Protein AF-X1TXS7-F1 (afdb_monomer)

InterPro domains:
  IPR001466 Beta-lactamase-related [PF00144] (100-254)
  IPR012338 Beta-lactamase/transpeptidase-like [G3DSA:3.40.710.10] (4-73)
  IPR012338 Beta-lactamase/transpeptidase-like [G3DSA:3.40.710.10] (94-254)
  IPR012338 Beta-lactamase/transpeptidase-like [SSF56601] (11-68)
  IPR012338 Beta-lactamase/transpeptidase-like [SSF56601] (93-254)
  IPR050491 Beta-lactamase AmpC-like [PTHR46825] (103-254)

pLDDT: mean 84.15, std 14.55, range [32.81, 98.38]

Mean predicted aligned error: 7.29 Å

Foldseek 3Di:
DWFAAPPPPDLDPQWGTFFLLWTWGADPVRFIKIADWFDDQQKTWTWIARPVFQKIKIKIFGDNDNRPCCPLQVVVLVCLVPCVVDDDDDDDPPSLVVNQVSQQCSVVPVVTQKMKMWMQGNVRDIRIYIAHAPDPVRPHTDDSPDDDDRHSSVSNVLSVVLVVCVVVVNFDQADFLCVPVVPQVCSVQAGNRCLRRQQQQQFALCDDPNPCPPVPPDDDDLVVSSVSSCVVPGRDHRPDSHHDDHPNSSSSSD

Organism: NCBI:txid412755

Secondary structure (DSSP, 8-state):
--EEPPTT--SSTTEEEEETTEEEEEETTTEEEEEEEEEETTEEEEEEEETTTTEEEEEEEE-S--TTHIIIIIHHHHHHH-TTSSS----SS-HHHHHHHHHHHHHHHTT-SEEEEEEE-TTS-EEEEEEEBSSTTS-SB--TT-----GGGHHHHHHHHHHHHHHTTS--TT-BGGGT-TTSTTTTT-BHHHHHTT-S-BPPSSSGGG--TT-TTS---HHHHHHHHHHH-BSS-TT-SS----HHHHHTT-

Solvent-accessible surface area (backbone atoms only — not comparable to full-atom values): 13842 Å² total; per-residue (Å²): 121,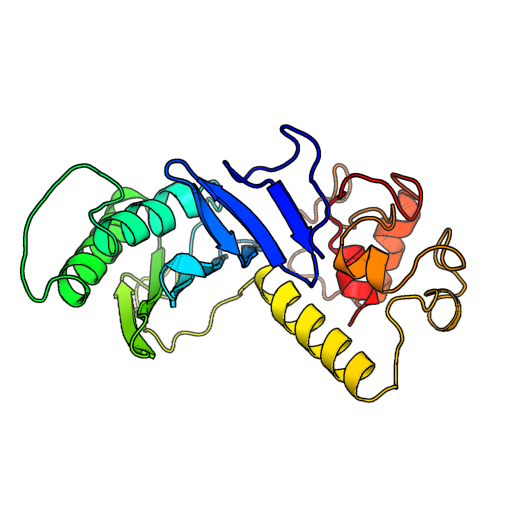72,32,38,47,55,88,87,75,60,99,52,85,46,58,49,25,27,26,54,34,26,37,34,30,49,43,88,92,76,44,49,39,40,28,33,55,8,63,50,96,50,22,28,24,38,39,37,34,28,74,93,67,48,31,33,44,34,37,43,36,36,29,89,68,66,80,55,51,60,65,69,47,50,51,55,50,47,38,66,74,38,58,88,63,65,87,83,85,84,91,72,96,44,54,71,60,51,49,40,54,48,41,48,46,45,29,67,76,68,73,28,48,13,32,28,39,37,37,33,41,63,91,64,54,72,51,71,37,47,25,52,14,76,43,96,84,68,82,46,72,34,42,76,82,60,86,73,65,45,46,50,36,52,36,36,57,50,28,51,54,52,51,50,37,35,75,70,67,76,46,54,58,78,42,47,42,27,88,81,37,73,84,45,88,63,15,84,65,24,25,49,45,23,38,38,26,25,12,34,21,55,32,33,41,74,44,89,91,46,55,64,78,93,47,81,85,58,90,74,58,71,66,55,44,45,53,57,13,57,73,74,35,73,75,49,59,54,70,42,80,45,34,53,87,28,65,36,39,56,58,76,66,107

Sequence (254 aa):
AFVDVPEGSTPISGMVGYGLGMMKSLFPGNIEMIGHSGDTAGFSSFAFHLPAQGITVSGVVNDMDPSGILFRVLLPGLKVLMPEFEPVLPELDPASSALQGLLDQQVQEQDIFGMAMAVRLADGAVIGKASGYSNPSGDEAWSVDTVSAIGSVTKTYTGVIVMQLIEEGKLSLDDTIDTWFPQQPNGERVTIRMLLSHTSGIANYISGENVMEGKWNKKWAPMDLVAEANKIGPVGEPGSREANYSNTGYILLG

Radius of gyration: 19.55 Å; Cα contacts (8 Å, |Δi|>4): 488; chains: 1; bounding box: 40×40×56 Å

Structure (mmCIF, N/CA/C/O backbone):
data_AF-X1TXS7-F1
#
_entry.id   AF-X1TXS7-F1
#
loop_
_atom_site.group_PDB
_atom_site.id
_atom_site.type_symbol
_atom_site.label_atom_id
_atom_site.label_alt_id
_atom_site.label_comp_id
_atom_site.label_asym_id
_atom_site.label_entity_id
_atom_site.label_seq_id
_atom_site.pdbx_PDB_ins_code
_atom_site.Cartn_x
_atom_site.Cartn_y
_atom_site.Cartn_z
_atom_site.occupancy
_atom_site.B_iso_or_equiv
_atom_site.auth_seq_id
_atom_site.auth_comp_id
_atom_site.auth_asym_id
_atom_site.auth_atom_id
_atom_site.pdbx_PDB_model_num
ATOM 1 N N . ALA A 1 1 ? 7.336 -13.817 -3.639 1.00 67.75 1 ALA A N 1
ATOM 2 C CA . ALA A 1 1 ? 8.080 -13.930 -2.368 1.00 67.75 1 ALA A CA 1
ATOM 3 C C . ALA A 1 1 ? 8.453 -12.528 -1.915 1.00 67.75 1 ALA A C 1
ATOM 5 O O . ALA A 1 1 ? 8.576 -11.666 -2.780 1.00 67.75 1 ALA A O 1
ATOM 6 N N . PHE A 1 2 ? 8.593 -12.306 -0.609 1.00 84.56 2 PHE A N 1
ATOM 7 C CA . PHE A 1 2 ? 9.167 -11.062 -0.097 1.00 84.56 2 PHE A CA 1
ATOM 8 C C . PHE A 1 2 ? 10.678 -11.048 -0.362 1.00 84.56 2 PHE A C 1
ATOM 10 O O . PHE A 1 2 ? 11.301 -12.110 -0.381 1.00 84.56 2 PHE A O 1
ATOM 17 N N . VAL A 1 3 ? 11.227 -9.861 -0.598 1.00 87.00 3 VAL A N 1
ATOM 18 C CA . VAL A 1 3 ? 12.664 -9.587 -0.699 1.00 87.00 3 VAL A CA 1
ATOM 19 C C . VAL A 1 3 ? 13.065 -8.722 0.486 1.00 87.00 3 VAL A C 1
ATOM 21 O O . VAL A 1 3 ? 12.298 -7.837 0.873 1.00 87.00 3 VAL A O 1
ATOM 24 N N . ASP A 1 4 ? 14.237 -8.990 1.052 1.00 87.19 4 ASP A N 1
ATOM 25 C CA . ASP A 1 4 ? 14.726 -8.320 2.253 1.00 87.19 4 ASP A CA 1
ATOM 26 C C . ASP A 1 4 ? 14.929 -6.808 2.030 1.00 87.19 4 ASP A C 1
ATOM 28 O O . ASP A 1 4 ? 15.181 -6.348 0.911 1.00 87.19 4 ASP A O 1
ATOM 32 N N . VAL A 1 5 ? 14.813 -6.017 3.099 1.00 81.19 5 VAL A N 1
ATOM 33 C CA . VAL A 1 5 ? 15.179 -4.588 3.094 1.00 81.19 5 VAL A CA 1
ATOM 34 C C . VAL A 1 5 ? 16.552 -4.368 3.732 1.00 81.19 5 VAL A C 1
ATOM 36 O O . VAL A 1 5 ? 16.892 -5.095 4.667 1.00 81.19 5 VAL A O 1
ATOM 39 N N . PRO A 1 6 ? 17.325 -3.351 3.301 1.00 76.56 6 PRO A N 1
ATOM 40 C CA . PRO A 1 6 ? 18.579 -3.010 3.965 1.00 76.56 6 PRO A CA 1
ATOM 41 C C . PRO A 1 6 ? 18.343 -2.622 5.432 1.00 76.56 6 PRO A C 1
ATOM 43 O O . PRO A 1 6 ? 17.372 -1.922 5.754 1.00 76.56 6 PRO A O 1
ATOM 46 N N . GLU A 1 7 ? 19.245 -3.026 6.325 1.00 68.56 7 GLU A N 1
AT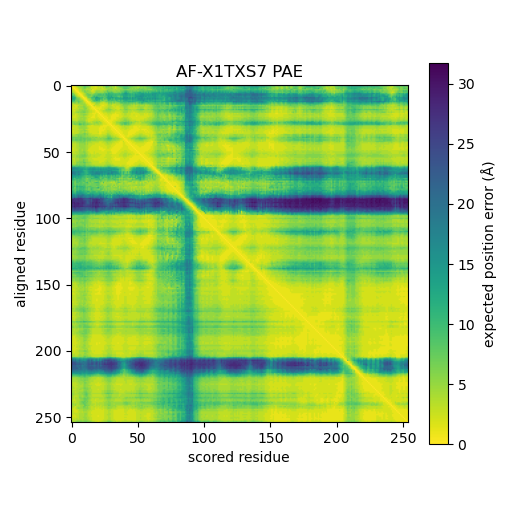OM 47 C CA . GLU A 1 7 ? 19.139 -2.730 7.758 1.00 68.56 7 GLU A CA 1
ATOM 48 C C . GLU A 1 7 ? 19.110 -1.209 8.012 1.00 68.56 7 GLU A C 1
ATOM 50 O O . GLU A 1 7 ? 19.921 -0.451 7.480 1.00 68.56 7 GLU A O 1
ATOM 55 N N . GLY A 1 8 ? 18.133 -0.740 8.796 1.00 62.44 8 GLY A N 1
ATOM 56 C CA . GLY A 1 8 ? 17.951 0.686 9.105 1.00 62.44 8 GLY A CA 1
ATOM 57 C C . GLY A 1 8 ? 17.409 1.563 7.963 1.00 62.44 8 GLY A C 1
ATOM 58 O O . GLY A 1 8 ? 17.252 2.765 8.159 1.00 62.44 8 GLY A O 1
ATOM 59 N N . SER A 1 9 ? 17.085 1.003 6.790 1.00 61.78 9 SER A N 1
ATOM 60 C CA . SER A 1 9 ? 16.586 1.773 5.631 1.00 61.78 9 SER A CA 1
ATOM 61 C C . SER A 1 9 ? 15.087 2.100 5.653 1.00 61.78 9 SER A C 1
ATOM 63 O O . SER A 1 9 ? 14.589 2.765 4.742 1.00 61.78 9 SER A O 1
ATOM 65 N N . THR A 1 10 ? 14.346 1.636 6.663 1.00 60.56 10 THR A N 1
ATOM 66 C CA . THR A 1 10 ? 12.890 1.801 6.745 1.00 60.56 10 THR A CA 1
ATOM 67 C C . THR A 1 10 ? 12.491 2.563 8.016 1.00 60.56 10 THR A C 1
ATOM 69 O O . THR A 1 10 ? 13.065 2.331 9.079 1.00 60.56 10 THR A O 1
ATOM 72 N N . PRO A 1 11 ? 11.481 3.455 7.957 1.00 52.28 11 PRO A N 1
ATOM 73 C CA . PRO A 1 11 ? 10.965 4.153 9.139 1.00 52.28 11 PRO A CA 1
ATOM 74 C C . PRO A 1 11 ? 10.071 3.258 10.022 1.00 52.28 11 PRO A C 1
ATOM 76 O O . PRO A 1 11 ? 9.486 3.726 10.998 1.00 52.28 11 PRO A O 1
ATOM 79 N N . ILE A 1 12 ? 9.926 1.976 9.671 1.00 59.59 12 ILE A N 1
ATOM 80 C CA . ILE A 1 12 ? 8.992 1.029 10.276 1.00 59.59 12 ILE A CA 1
ATOM 81 C C . ILE A 1 12 ? 9.788 -0.021 11.047 1.00 59.59 12 ILE A C 1
ATOM 83 O O . ILE A 1 12 ? 10.424 -0.899 10.466 1.00 59.59 12 ILE A O 1
ATOM 87 N N . SER A 1 13 ? 9.732 0.059 12.377 1.00 61.69 13 SER A N 1
ATOM 88 C CA . SER A 1 13 ? 10.394 -0.918 13.245 1.00 61.69 13 SER A CA 1
ATOM 89 C C . SER A 1 13 ? 9.882 -2.336 12.977 1.00 61.69 13 SER A C 1
ATOM 91 O O . SER A 1 13 ? 8.687 -2.551 12.762 1.00 61.69 13 SER A O 1
ATOM 93 N N . GLY A 1 14 ? 10.801 -3.303 12.975 1.00 70.19 14 GLY A N 1
ATOM 94 C CA . GLY A 1 14 ? 10.511 -4.707 12.687 1.00 70.19 14 GLY A CA 1
ATOM 95 C C . GLY A 1 14 ? 10.244 -5.023 11.213 1.00 70.19 14 GLY A C 1
ATOM 96 O O . GLY A 1 14 ? 9.991 -6.182 10.899 1.00 70.19 14 GLY A O 1
ATOM 97 N N . MET A 1 15 ? 10.290 -4.055 10.292 1.00 80.56 15 MET A N 1
ATOM 98 C CA . MET A 1 15 ? 10.135 -4.341 8.866 1.00 80.56 15 MET A CA 1
ATOM 99 C C . MET A 1 15 ? 11.319 -5.154 8.327 1.00 80.56 15 MET A C 1
ATOM 101 O O . MET A 1 15 ? 12.471 -4.766 8.498 1.00 80.56 15 MET A O 1
ATOM 105 N N . VAL A 1 16 ? 11.022 -6.265 7.644 1.00 86.06 16 VAL A N 1
ATOM 106 C CA . VAL A 1 16 ? 12.029 -7.203 7.119 1.00 86.06 16 VAL A CA 1
ATOM 107 C C . VAL A 1 16 ? 11.999 -7.383 5.603 1.00 86.06 16 VAL A C 1
ATOM 109 O O . VAL A 1 16 ? 12.991 -7.844 5.059 1.00 86.06 16 VAL A O 1
ATOM 112 N N . GLY A 1 17 ? 10.928 -7.007 4.892 1.00 89.06 17 GLY A N 1
ATOM 113 C CA . GLY A 1 17 ? 10.921 -7.145 3.430 1.00 89.06 17 GLY A CA 1
ATOM 114 C C . GLY A 1 17 ? 9.714 -6.565 2.690 1.00 89.06 17 GLY A C 1
ATOM 115 O O . GLY A 1 17 ? 8.690 -6.261 3.298 1.00 89.06 17 GLY A O 1
ATOM 116 N N . TYR A 1 18 ? 9.824 -6.469 1.362 1.00 90.31 18 TYR A N 1
ATOM 117 C CA . TYR A 1 18 ? 8.776 -6.024 0.428 1.00 90.31 18 TYR A CA 1
ATOM 118 C C . TYR A 1 18 ? 8.402 -7.108 -0.595 1.00 90.31 18 TYR A C 1
ATOM 120 O O . TYR A 1 18 ? 9.245 -7.888 -1.033 1.00 90.31 18 TYR A O 1
ATOM 128 N N . GLY A 1 19 ? 7.145 -7.129 -1.037 1.00 89.25 19 GLY A N 1
ATOM 129 C CA . GLY A 1 19 ? 6.688 -7.944 -2.162 1.00 89.25 19 GLY A CA 1
ATOM 130 C C . GLY A 1 19 ? 5.190 -7.807 -2.436 1.00 89.25 19 GLY A C 1
ATOM 131 O O . GLY A 1 19 ? 4.390 -7.740 -1.510 1.00 89.25 19 GLY A O 1
ATOM 132 N N . LEU A 1 20 ? 4.804 -7.812 -3.718 1.00 89.25 20 LEU A N 1
ATOM 133 C CA . LEU A 1 20 ? 3.402 -7.775 -4.178 1.00 89.25 20 LEU A CA 1
ATOM 134 C C . LEU A 1 20 ? 2.595 -6.575 -3.645 1.00 89.25 20 LEU A C 1
ATOM 136 O O . LEU A 1 20 ? 1.430 -6.708 -3.280 1.00 89.25 20 LEU A O 1
ATOM 140 N N . GLY A 1 21 ? 3.218 -5.401 -3.559 1.00 86.00 21 GLY A N 1
ATOM 141 C CA . GLY A 1 21 ? 2.573 -4.197 -3.028 1.00 86.00 21 GLY A CA 1
ATOM 142 C C . GLY A 1 21 ? 2.375 -4.203 -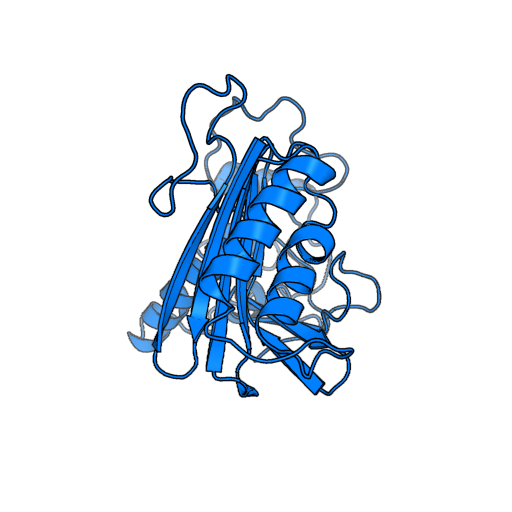1.518 1.00 86.00 21 GLY A C 1
ATOM 143 O O . GLY A 1 21 ? 1.678 -3.332 -1.006 1.00 86.00 21 GLY A O 1
ATOM 144 N N . MET A 1 22 ? 2.980 -5.164 -0.817 1.00 92.94 22 MET A N 1
ATOM 145 C CA . MET A 1 22 ? 2.959 -5.306 0.633 1.00 92.94 22 MET A CA 1
ATOM 146 C C . MET A 1 22 ? 4.377 -5.245 1.201 1.00 92.94 22 MET A C 1
ATOM 148 O O . MET A 1 22 ? 5.359 -5.597 0.545 1.00 92.94 22 MET A O 1
ATOM 152 N N . MET A 1 23 ? 4.465 -4.865 2.465 1.00 91.56 23 MET A N 1
ATOM 153 C CA . MET A 1 23 ? 5.606 -5.084 3.334 1.00 91.56 23 MET A CA 1
ATOM 154 C C . MET A 1 23 ? 5.309 -6.174 4.359 1.00 91.56 23 MET A C 1
ATOM 156 O O . MET A 1 23 ? 4.155 -6.428 4.717 1.00 91.56 23 MET A O 1
ATOM 160 N N . LYS A 1 24 ? 6.379 -6.806 4.828 1.00 91.81 24 LYS A N 1
ATOM 161 C CA . LYS A 1 24 ? 6.389 -7.794 5.897 1.00 91.81 24 LYS A CA 1
ATOM 162 C C . LYS A 1 24 ? 7.174 -7.237 7.079 1.00 91.81 24 LYS A C 1
ATOM 164 O O . LYS A 1 24 ? 8.325 -6.828 6.909 1.00 91.81 24 LYS A O 1
ATOM 169 N N . SER A 1 25 ? 6.580 -7.308 8.263 1.00 87.75 25 SER A N 1
ATOM 170 C CA . SER A 1 25 ? 7.220 -6.994 9.539 1.00 87.75 25 SER A CA 1
ATOM 171 C C . SER A 1 25 ? 7.195 -8.198 10.478 1.00 87.75 25 SER A C 1
ATOM 173 O O . SER A 1 25 ? 6.259 -8.998 10.458 1.00 87.75 25 SER A O 1
ATOM 175 N N . LEU A 1 26 ? 8.233 -8.315 11.303 1.00 85.25 26 LEU A N 1
ATOM 176 C CA . LEU A 1 26 ? 8.374 -9.292 12.376 1.00 85.25 26 LEU A CA 1
ATOM 177 C C . LEU A 1 26 ? 8.591 -8.552 13.699 1.00 85.25 26 LEU A C 1
ATOM 179 O O . LEU A 1 26 ? 9.514 -7.750 13.833 1.00 85.25 26 LEU A O 1
ATOM 183 N N . PHE A 1 27 ? 7.747 -8.847 14.682 1.00 79.62 27 PHE A N 1
ATOM 184 C CA . PHE A 1 27 ? 7.809 -8.283 16.029 1.00 79.62 27 PHE A CA 1
ATOM 185 C C . PHE A 1 27 ? 8.227 -9.352 17.059 1.00 79.62 27 PHE A C 1
ATOM 187 O O . PHE A 1 27 ? 8.176 -10.554 16.762 1.00 79.62 27 PHE A O 1
ATOM 194 N N . PRO A 1 28 ? 8.639 -8.952 18.282 1.00 76.81 28 PRO A N 1
ATOM 195 C CA . PRO A 1 28 ? 8.902 -9.885 19.377 1.00 76.81 28 PRO A CA 1
ATOM 196 C C . PRO A 1 28 ? 7.754 -10.884 19.589 1.00 76.81 28 PRO A C 1
ATOM 198 O O . PRO A 1 28 ? 6.590 -10.568 19.360 1.00 76.81 28 PRO A O 1
ATOM 201 N N . GLY A 1 29 ? 8.091 -12.108 20.003 1.00 77.25 29 GLY A N 1
ATOM 202 C CA . GLY A 1 29 ? 7.125 -13.213 20.074 1.00 77.25 29 GLY A CA 1
ATOM 203 C C . GLY A 1 29 ? 6.829 -13.888 18.726 1.00 77.25 29 GLY A C 1
ATOM 204 O O . GLY A 1 29 ? 5.887 -14.668 18.642 1.00 77.25 29 GLY A O 1
ATOM 205 N N . ASN A 1 30 ? 7.631 -13.622 17.685 1.00 77.44 30 ASN A N 1
ATOM 206 C CA . ASN A 1 30 ? 7.443 -14.118 16.312 1.00 77.44 30 ASN A CA 1
ATOM 207 C C . ASN A 1 30 ? 6.099 -13.699 15.688 1.00 77.44 30 ASN A C 1
ATOM 209 O O . ASN A 1 30 ? 5.529 -14.428 14.874 1.00 77.44 30 ASN A O 1
ATOM 213 N N . ILE A 1 31 ? 5.590 -12.521 16.058 1.00 82.81 31 ILE A N 1
ATOM 214 C CA . ILE A 1 31 ? 4.367 -11.974 15.471 1.00 82.81 31 ILE A CA 1
ATOM 215 C C . ILE A 1 31 ? 4.707 -11.431 14.081 1.00 82.81 31 ILE A C 1
ATOM 217 O O . ILE A 1 31 ? 5.430 -10.443 13.940 1.00 82.81 31 ILE A O 1
ATOM 221 N N . GLU A 1 32 ? 4.195 -12.107 13.057 1.00 90.31 32 GLU A N 1
ATOM 222 C CA . GLU A 1 32 ? 4.305 -11.699 11.660 1.00 90.31 32 GLU A CA 1
ATOM 223 C C . GLU A 1 32 ? 3.128 -10.807 11.266 1.00 90.31 32 GLU A C 1
ATOM 225 O O . GLU A 1 32 ? 1.972 -11.125 11.545 1.00 90.31 32 GLU A O 1
ATOM 230 N N . MET A 1 33 ? 3.431 -9.708 10.580 1.00 90.81 33 MET A N 1
ATOM 231 C CA . MET A 1 33 ? 2.447 -8.762 10.072 1.00 90.81 33 MET A CA 1
ATOM 232 C C . MET A 1 33 ? 2.735 -8.464 8.598 1.00 90.81 33 MET A C 1
ATOM 234 O O . MET A 1 33 ? 3.853 -8.091 8.244 1.00 90.81 33 MET A O 1
ATOM 238 N N . ILE A 1 34 ? 1.736 -8.635 7.733 1.00 94.06 34 ILE A N 1
ATOM 239 C CA . ILE A 1 34 ? 1.840 -8.440 6.280 1.00 94.06 34 ILE A CA 1
ATOM 240 C C . ILE A 1 34 ? 0.785 -7.431 5.837 1.00 94.06 34 ILE A C 1
ATOM 242 O O . ILE A 1 34 ? -0.387 -7.582 6.165 1.00 94.06 34 ILE A O 1
ATOM 246 N N . GLY A 1 35 ? 1.169 -6.405 5.084 1.00 94.25 35 GLY A N 1
ATOM 247 C CA . GLY A 1 35 ? 0.231 -5.371 4.647 1.00 94.25 35 GLY A CA 1
ATOM 248 C C . GLY A 1 35 ? 0.937 -4.145 4.099 1.00 94.25 35 GLY A C 1
ATOM 249 O O . GLY A 1 35 ? 1.991 -4.280 3.495 1.00 94.25 35 GLY A O 1
ATOM 250 N N . HIS A 1 36 ? 0.396 -2.947 4.302 1.00 93.19 36 HIS A N 1
ATOM 251 C CA . HIS A 1 36 ? 1.094 -1.698 3.979 1.00 93.19 36 HIS A CA 1
ATOM 252 C C . HIS A 1 36 ? 0.553 -0.536 4.835 1.00 93.19 36 HIS A C 1
ATOM 254 O O . HIS A 1 36 ? -0.596 -0.571 5.280 1.00 93.19 36 HIS A O 1
ATOM 260 N N . SER A 1 37 ? 1.358 0.512 5.035 1.00 90.00 37 SER A N 1
ATOM 261 C CA . SER A 1 37 ? 0.903 1.829 5.517 1.00 90.00 37 SER A CA 1
ATOM 262 C C . SER A 1 37 ? 0.923 2.864 4.390 1.00 90.00 37 SER A C 1
ATOM 264 O O . SER A 1 37 ? 1.520 2.638 3.336 1.00 90.00 37 SER A O 1
ATOM 266 N N . GLY A 1 38 ? 0.249 3.994 4.550 1.00 86.69 38 GLY A N 1
ATOM 267 C CA . GLY A 1 38 ? 0.123 4.970 3.481 1.00 86.69 38 GLY A CA 1
ATOM 268 C C . GLY A 1 38 ? -0.114 6.372 3.992 1.00 86.69 38 GLY A C 1
ATOM 269 O O . GLY A 1 38 ? -1.217 6.681 4.430 1.00 86.69 38 GLY A O 1
ATOM 270 N N . ASP A 1 39 ? 0.897 7.214 3.824 1.00 81.00 39 ASP A N 1
ATOM 271 C CA . ASP A 1 39 ? 0.874 8.600 4.271 1.00 81.00 39 ASP A CA 1
ATOM 272 C C . ASP A 1 39 ? 0.827 9.546 3.063 1.00 81.00 39 ASP A C 1
ATOM 274 O O . ASP A 1 39 ? 1.434 9.298 2.014 1.00 81.00 39 ASP A O 1
ATOM 278 N N . THR A 1 40 ? 0.075 10.630 3.201 1.00 76.25 40 THR A N 1
ATOM 279 C CA . THR A 1 40 ? 0.009 11.769 2.284 1.00 76.25 40 THR A CA 1
ATOM 280 C C . THR A 1 40 ? -0.296 13.032 3.100 1.00 76.25 40 THR A C 1
ATOM 282 O O . THR A 1 40 ? -0.578 12.953 4.293 1.00 76.25 40 THR A O 1
ATOM 285 N N . ALA A 1 41 ? -0.201 14.222 2.508 1.00 75.44 41 ALA A N 1
ATOM 286 C CA . ALA A 1 41 ? -0.363 15.472 3.255 1.00 75.44 41 ALA A CA 1
ATOM 287 C C . ALA A 1 41 ? -1.754 15.561 3.921 1.00 75.44 41 ALA A C 1
ATOM 289 O O . ALA A 1 41 ? -2.761 15.680 3.224 1.00 75.44 41 ALA A O 1
ATOM 290 N N . GLY A 1 42 ? -1.791 15.508 5.258 1.00 79.12 42 GLY A N 1
ATOM 291 C CA . GLY A 1 42 ? -3.013 15.551 6.068 1.00 79.12 42 GLY A CA 1
ATOM 292 C C . GLY A 1 42 ? -3.721 14.206 6.287 1.00 79.12 42 GLY A C 1
ATOM 293 O O . GLY A 1 42 ? -4.726 14.189 6.988 1.00 79.12 42 GLY A O 1
ATOM 294 N N . PHE A 1 43 ? -3.237 13.096 5.710 1.00 85.00 43 PHE A N 1
ATOM 295 C CA . PHE A 1 43 ? -3.886 11.781 5.808 1.00 85.00 43 PHE A CA 1
ATOM 296 C C . PHE A 1 43 ? -2.866 10.659 5.989 1.00 85.00 43 PHE A C 1
ATOM 298 O O . PHE A 1 43 ? -1.905 10.546 5.229 1.00 85.00 43 PHE A O 1
ATOM 305 N N . SER A 1 44 ? -3.133 9.776 6.941 1.00 87.25 44 SER A N 1
ATOM 306 C CA . SER A 1 44 ? -2.307 8.608 7.237 1.00 87.25 44 SER A CA 1
ATOM 307 C C . SER A 1 44 ? -3.181 7.361 7.328 1.00 87.25 44 SER A C 1
ATOM 309 O O . SER A 1 44 ? -4.342 7.423 7.739 1.00 87.25 44 SER A O 1
ATOM 311 N N . SER A 1 45 ? -2.655 6.210 6.916 1.00 91.69 45 SER A N 1
ATOM 312 C CA . SER A 1 45 ? -3.455 4.988 6.787 1.00 91.69 45 SER A CA 1
ATOM 313 C C . SER A 1 45 ? -2.641 3.712 6.944 1.00 91.69 45 SER A C 1
ATOM 315 O O . SER A 1 45 ? -1.420 3.700 6.783 1.00 91.69 45 SER A O 1
ATOM 317 N N . PHE A 1 46 ? -3.325 2.611 7.241 1.00 92.38 46 PHE A N 1
ATOM 318 C CA . PHE A 1 46 ? -2.731 1.282 7.286 1.00 92.38 46 PHE A CA 1
ATOM 319 C C . PHE A 1 46 ? -3.752 0.184 7.002 1.00 92.38 46 PHE A C 1
ATOM 321 O O . PHE A 1 46 ? -4.938 0.324 7.296 1.00 92.38 46 PHE A O 1
ATOM 328 N N . ALA A 1 47 ? -3.271 -0.939 6.475 1.00 94.38 47 ALA A N 1
ATOM 329 C CA . ALA A 1 47 ? -4.002 -2.197 6.411 1.00 94.38 47 ALA A CA 1
ATOM 330 C C . ALA A 1 47 ? -3.008 -3.354 6.550 1.00 94.38 47 ALA A C 1
ATOM 332 O O . ALA A 1 47 ? -2.091 -3.478 5.739 1.00 94.38 47 ALA A O 1
ATOM 333 N N . PHE A 1 48 ? -3.187 -4.189 7.572 1.00 93.62 48 PHE A N 1
ATOM 334 C CA . PHE A 1 48 ? -2.286 -5.284 7.917 1.00 93.62 48 PHE A CA 1
ATOM 335 C C . PHE A 1 48 ? -3.038 -6.541 8.332 1.00 93.62 48 PHE A C 1
ATOM 337 O O . PHE A 1 48 ? -4.005 -6.482 9.082 1.00 93.62 48 PHE A O 1
ATOM 344 N N . HIS A 1 49 ? -2.543 -7.689 7.894 1.00 94.56 49 HIS A N 1
ATOM 345 C CA . HIS A 1 49 ? -2.971 -9.013 8.306 1.00 94.56 49 HIS A CA 1
ATOM 346 C C . HIS A 1 49 ? -1.898 -9.657 9.191 1.00 94.56 49 HIS A C 1
ATOM 348 O O . HIS A 1 49 ? -0.705 -9.526 8.915 1.00 94.56 49 HIS A O 1
ATOM 354 N N . LEU A 1 50 ? -2.328 -10.352 10.241 1.00 93.25 50 LEU A N 1
ATOM 355 C CA . LEU A 1 50 ? -1.500 -11.129 11.157 1.00 93.25 50 LEU A CA 1
ATOM 356 C C . LEU A 1 50 ? -1.821 -12.617 10.914 1.00 93.25 50 LEU A C 1
ATOM 358 O O . LEU A 1 50 ? -2.807 -13.122 11.465 1.00 93.25 50 LEU A O 1
ATOM 362 N N . PRO A 1 51 ? -1.064 -13.326 10.047 1.00 92.19 51 PRO A N 1
ATOM 363 C CA . PRO A 1 51 ? -1.512 -14.605 9.488 1.00 92.19 51 PRO A CA 1
ATOM 364 C C . PRO A 1 51 ? -1.692 -15.719 10.521 1.00 92.19 51 PRO A C 1
ATOM 366 O O . PRO A 1 51 ? -2.627 -16.508 10.415 1.00 92.19 51 PRO A O 1
ATOM 369 N N . ALA A 1 52 ? -0.829 -15.777 11.541 1.00 88.88 52 ALA A N 1
ATOM 370 C CA . ALA A 1 52 ? -0.895 -16.805 12.583 1.00 88.88 52 ALA A CA 1
ATOM 371 C C . ALA A 1 52 ? -2.125 -16.648 13.497 1.00 88.88 52 ALA A C 1
ATOM 373 O O . ALA A 1 52 ? -2.604 -17.628 14.062 1.00 88.88 52 ALA A O 1
ATOM 374 N N . GLN A 1 53 ? -2.642 -15.424 13.620 1.00 87.50 53 GLN A N 1
ATOM 375 C CA . GLN A 1 53 ? -3.805 -15.075 14.431 1.00 87.50 53 GLN A CA 1
ATOM 376 C C . GLN A 1 53 ? -5.101 -15.009 13.613 1.00 87.50 53 GLN A C 1
ATOM 378 O O . GLN A 1 53 ? -6.182 -14.972 14.191 1.00 87.50 53 GLN A O 1
ATOM 383 N N . GLY A 1 54 ? -5.024 -14.958 12.278 1.00 88.44 54 GLY A N 1
ATOM 384 C CA . GLY A 1 54 ? -6.189 -14.777 11.404 1.00 88.44 54 GLY A CA 1
ATOM 385 C C . GLY A 1 54 ? -6.829 -13.381 11.481 1.00 88.44 54 GLY A C 1
ATOM 386 O O . GLY A 1 54 ? -7.917 -13.181 10.938 1.00 88.44 54 GLY A O 1
ATOM 387 N N . ILE A 1 55 ? -6.169 -12.422 12.137 1.00 90.38 55 ILE A N 1
ATOM 388 C CA . ILE A 1 55 ? -6.674 -11.064 12.376 1.00 90.38 55 ILE A CA 1
ATOM 389 C C . ILE A 1 55 ? -6.226 -10.133 11.243 1.00 90.38 55 ILE A C 1
ATOM 391 O O . ILE A 1 55 ? -5.093 -10.212 10.773 1.00 90.38 55 ILE A O 1
ATOM 395 N N . THR A 1 56 ? -7.092 -9.215 10.822 1.00 93.81 56 THR A N 1
ATOM 396 C CA . THR A 1 56 ? -6.732 -8.094 9.939 1.00 93.81 56 THR A CA 1
ATOM 397 C C . THR A 1 56 ? -7.127 -6.784 10.601 1.00 93.81 56 THR A C 1
ATOM 399 O O . THR A 1 56 ? -8.225 -6.667 11.133 1.00 93.81 56 THR A O 1
ATOM 402 N N . VAL A 1 57 ? -6.248 -5.790 10.557 1.00 92.38 57 VAL A N 1
ATOM 403 C CA . VAL A 1 57 ? -6.435 -4.481 11.179 1.00 92.38 57 VAL A CA 1
ATOM 404 C C . VAL A 1 57 ? -6.156 -3.392 10.150 1.00 92.38 57 VAL A C 1
ATOM 406 O O . VAL A 1 57 ? -5.117 -3.403 9.490 1.00 92.38 57 VAL A O 1
ATOM 409 N N . SER A 1 58 ? -7.071 -2.441 10.011 1.00 94.38 58 SER A N 1
ATOM 410 C CA . SER A 1 58 ? -6.940 -1.310 9.091 1.00 94.38 58 SER A CA 1
ATOM 411 C C . SER A 1 58 ? -7.407 -0.013 9.730 1.00 94.38 58 SER A C 1
ATOM 413 O O . SER A 1 58 ? -8.318 -0.032 10.554 1.00 94.38 58 SER A O 1
ATOM 415 N N . GLY A 1 59 ? -6.840 1.116 9.324 1.00 92.56 59 GLY A N 1
ATOM 416 C CA . GLY A 1 59 ? -7.241 2.427 9.818 1.00 92.56 59 GLY A CA 1
ATOM 417 C C . GLY A 1 59 ? -6.893 3.557 8.861 1.00 92.56 59 GLY A C 1
ATOM 418 O O . GLY A 1 59 ? -6.016 3.423 8.006 1.00 92.56 59 GLY A O 1
ATOM 419 N N . VAL A 1 60 ? -7.613 4.663 9.018 1.00 92.25 60 VAL A N 1
ATOM 420 C CA . VAL A 1 60 ? -7.443 5.931 8.301 1.00 92.25 60 VAL A CA 1
ATOM 421 C C . VAL A 1 60 ? -7.577 7.075 9.298 1.00 92.25 60 VAL A C 1
ATOM 423 O O . VAL A 1 60 ? -8.432 7.027 10.182 1.00 92.25 60 VAL A O 1
ATOM 426 N N . VAL A 1 61 ? -6.716 8.080 9.181 1.00 88.12 61 VAL A N 1
ATOM 427 C CA . VAL A 1 61 ? -6.545 9.145 10.175 1.00 88.12 61 VAL A CA 1
ATOM 428 C C . VAL A 1 61 ? -6.225 10.461 9.472 1.00 88.12 61 VAL A C 1
ATOM 430 O O . VAL A 1 61 ? -5.403 10.467 8.555 1.00 88.12 61 VAL A O 1
ATOM 433 N N . ASN A 1 62 ? -6.821 11.565 9.925 1.00 85.06 62 ASN A N 1
ATOM 434 C CA . ASN A 1 62 ? -6.380 12.909 9.553 1.00 85.06 62 ASN A CA 1
ATOM 435 C C . ASN A 1 62 ? -5.389 13.438 10.593 1.00 85.06 62 ASN A C 1
ATOM 437 O O . ASN A 1 62 ? -5.788 13.815 11.696 1.00 85.06 62 ASN A O 1
ATOM 441 N N . ASP A 1 63 ? -4.114 13.485 10.219 1.00 72.75 63 ASP A N 1
ATOM 442 C CA . ASP A 1 63 ? -3.011 13.957 11.059 1.00 72.75 63 ASP A CA 1
ATOM 443 C C . ASP A 1 63 ? -2.141 14.942 10.261 1.00 72.75 63 ASP A C 1
ATOM 445 O O . ASP A 1 63 ? -1.898 14.753 9.063 1.00 72.75 63 ASP A O 1
ATOM 449 N N . MET A 1 64 ? -1.688 16.007 10.922 1.00 65.38 64 MET A N 1
ATOM 450 C CA . MET A 1 64 ? -0.751 16.986 10.367 1.00 65.38 64 MET A CA 1
ATOM 451 C C . MET A 1 64 ? 0.711 16.532 10.508 1.00 65.38 64 MET A C 1
ATOM 453 O O . MET A 1 64 ? 1.568 17.015 9.767 1.00 65.38 64 MET A O 1
ATOM 457 N N . ASP A 1 65 ? 0.987 15.591 11.414 1.00 63.56 65 ASP A N 1
ATOM 458 C CA . ASP A 1 65 ? 2.265 14.907 11.585 1.00 63.56 65 ASP A CA 1
ATOM 459 C C . ASP A 1 65 ? 2.105 13.403 11.281 1.00 63.56 65 ASP A C 1
ATOM 461 O O . ASP A 1 65 ? 1.854 12.606 12.183 1.00 63.56 65 ASP A O 1
ATOM 465 N N . PRO A 1 66 ? 2.306 12.957 10.025 1.00 55.12 66 PRO A N 1
ATOM 466 C CA . PRO A 1 66 ? 2.203 11.538 9.678 1.00 55.12 66 PRO A CA 1
ATOM 467 C C . PRO A 1 66 ? 3.270 10.654 10.360 1.00 55.12 66 PRO A C 1
ATOM 469 O O . PRO A 1 66 ? 3.252 9.428 10.215 1.00 55.12 66 PRO A O 1
ATOM 472 N N . SER A 1 67 ? 4.242 11.229 11.085 1.00 54.94 67 SER A N 1
ATOM 473 C CA . SER A 1 67 ? 5.349 10.463 11.647 1.00 54.94 67 SER A CA 1
ATOM 474 C C . SER A 1 67 ? 4.933 9.613 12.857 1.00 54.94 67 SER A C 1
ATOM 476 O O . SER A 1 67 ? 4.642 10.072 13.964 1.00 54.94 67 SER A O 1
ATOM 478 N N . GLY A 1 68 ? 4.973 8.296 12.655 1.00 56.62 68 GLY A N 1
ATOM 479 C CA . GLY A 1 68 ? 4.844 7.320 13.732 1.00 56.62 68 GLY A CA 1
ATOM 480 C C . GLY A 1 68 ? 3.418 6.872 14.048 1.00 56.62 68 GLY A C 1
ATOM 481 O O . GLY A 1 68 ? 3.207 6.273 15.10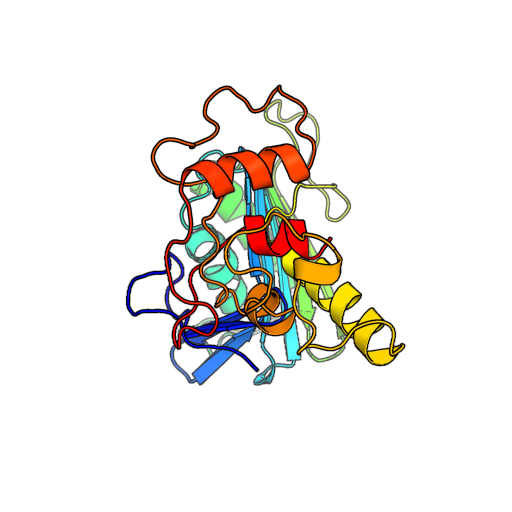1 1.00 56.62 68 GLY A O 1
ATOM 482 N N . ILE A 1 69 ? 2.454 7.061 13.142 1.00 63.50 69 ILE A N 1
ATOM 483 C CA . ILE A 1 69 ? 1.073 6.591 13.341 1.00 63.50 69 ILE A CA 1
ATOM 484 C C . ILE A 1 69 ? 0.957 5.089 13.641 1.00 63.50 69 ILE A C 1
ATOM 486 O O . ILE A 1 69 ? 0.110 4.657 14.423 1.00 63.50 69 ILE A O 1
ATOM 490 N N . LEU A 1 70 ? 1.870 4.289 13.086 1.00 62.50 70 LEU A N 1
ATOM 491 C CA . LEU A 1 70 ? 2.005 2.866 13.389 1.00 62.50 70 LEU A CA 1
ATOM 492 C C . LEU A 1 70 ? 2.221 2.621 14.895 1.00 62.50 70 LEU A C 1
ATOM 494 O O . LEU A 1 70 ? 1.650 1.695 15.464 1.00 62.50 70 LEU A O 1
ATOM 498 N N . PHE A 1 71 ? 3.015 3.474 15.544 1.00 62.41 71 PHE A N 1
ATOM 499 C CA . PHE A 1 71 ? 3.322 3.402 16.972 1.00 62.41 71 PHE A CA 1
ATOM 500 C C . PHE A 1 71 ? 2.243 4.058 17.843 1.00 62.41 71 PHE A C 1
ATOM 502 O O . PHE A 1 71 ? 1.979 3.549 18.928 1.00 62.41 71 PHE A O 1
ATOM 509 N N . ARG A 1 72 ? 1.622 5.155 17.382 1.00 67.44 72 ARG A N 1
ATOM 510 C CA . ARG A 1 72 ? 0.573 5.887 18.122 1.00 67.44 72 ARG A CA 1
ATOM 511 C C . ARG A 1 72 ? -0.770 5.145 18.121 1.00 67.44 72 ARG A C 1
ATOM 513 O O . ARG A 1 72 ? -1.432 5.066 19.145 1.00 67.44 72 ARG A O 1
ATOM 520 N N . VAL A 1 73 ? -1.157 4.555 16.988 1.00 73.50 73 VAL A N 1
ATOM 521 C CA . VAL A 1 73 ? -2.489 3.954 16.793 1.00 73.50 73 VAL A CA 1
ATOM 522 C C . VAL A 1 73 ? -2.437 2.431 16.677 1.00 73.50 73 VAL A C 1
ATOM 524 O O . VAL A 1 73 ? -3.095 1.735 17.452 1.00 73.50 73 VAL A O 1
ATOM 527 N N . LEU A 1 74 ? -1.673 1.884 15.720 1.00 77.06 74 LEU A N 1
ATOM 528 C CA . LEU A 1 74 ? -1.757 0.450 15.416 1.00 77.06 74 LEU A CA 1
ATOM 529 C C . LEU A 1 74 ? -1.227 -0.421 16.561 1.00 77.06 74 LEU A C 1
ATOM 531 O O . LEU A 1 74 ? -1.906 -1.371 16.940 1.00 77.06 74 LEU A O 1
ATOM 535 N N . LEU A 1 75 ? -0.044 -0.131 17.115 1.00 74.19 75 LEU A N 1
ATOM 536 C CA . LEU A 1 75 ? 0.530 -0.966 18.179 1.00 74.19 75 LEU A CA 1
ATOM 537 C C . LEU A 1 75 ? -0.322 -0.969 19.471 1.00 74.19 75 LEU A C 1
ATOM 539 O O . LEU A 1 75 ? -0.579 -2.061 19.985 1.00 74.19 75 LEU A O 1
ATOM 543 N N . PRO A 1 76 ? -0.842 0.172 19.977 1.00 74.06 76 PRO A N 1
ATOM 544 C CA . PRO A 1 76 ? -1.821 0.168 21.067 1.00 74.06 76 PRO A CA 1
ATOM 545 C C . PRO A 1 76 ? -3.110 -0.580 20.713 1.00 74.06 76 PRO A C 1
ATOM 547 O O . PRO A 1 76 ? -3.619 -1.338 21.536 1.00 74.06 76 PRO A O 1
ATOM 550 N N . GLY A 1 77 ? -3.598 -0.445 19.476 1.00 76.62 77 GLY A N 1
ATOM 551 C CA . GLY A 1 77 ? -4.760 -1.188 18.990 1.00 76.62 77 GLY A CA 1
ATOM 552 C C . GLY A 1 77 ? -4.543 -2.701 18.988 1.00 76.62 77 GLY A C 1
ATOM 553 O O . GLY A 1 77 ? -5.377 -3.436 19.505 1.00 76.62 77 GLY A O 1
ATOM 554 N N . LEU A 1 78 ? -3.397 -3.180 18.499 1.00 76.81 78 LEU A N 1
ATOM 555 C CA . LEU A 1 78 ? -3.032 -4.598 18.568 1.00 76.81 78 LEU A CA 1
ATOM 556 C C . LEU A 1 78 ? -2.944 -5.091 20.017 1.00 76.81 78 LEU A C 1
ATOM 558 O O . LEU A 1 78 ? -3.427 -6.182 20.303 1.00 76.81 78 LEU A O 1
ATOM 562 N N . LYS A 1 79 ? -2.433 -4.276 20.949 1.00 71.19 79 LYS A N 1
ATOM 563 C CA . LYS A 1 79 ? -2.406 -4.622 22.380 1.00 71.19 79 LYS A CA 1
ATOM 564 C C . LYS A 1 79 ? -3.806 -4.754 23.002 1.00 71.19 79 LYS A C 1
ATOM 566 O O . LYS A 1 79 ? -4.000 -5.595 23.874 1.00 71.19 79 LYS A O 1
ATOM 571 N N . VAL A 1 80 ? -4.785 -3.962 22.554 1.00 73.75 80 VAL A N 1
ATOM 572 C CA . VAL A 1 80 ? -6.198 -4.100 22.968 1.00 73.75 80 VAL A CA 1
ATOM 573 C C . VAL A 1 80 ? -6.830 -5.393 22.431 1.00 73.75 80 VAL A C 1
ATOM 575 O O . VAL A 1 80 ? -7.719 -5.952 23.068 1.00 73.75 80 VAL A O 1
ATOM 578 N N . LEU A 1 81 ? -6.380 -5.872 21.269 1.00 72.56 81 LEU A N 1
ATOM 579 C CA . LEU A 1 81 ? -6.958 -7.024 20.566 1.00 72.56 81 LEU A CA 1
ATOM 580 C C . LEU A 1 81 ? -6.288 -8.362 20.907 1.00 72.56 81 LEU A C 1
ATOM 582 O O . LEU A 1 81 ? -6.927 -9.403 20.784 1.00 72.56 81 LEU A O 1
ATOM 586 N N . MET A 1 82 ? -5.016 -8.336 21.305 1.00 73.19 82 MET A N 1
ATOM 587 C CA . MET A 1 82 ? -4.184 -9.509 21.588 1.00 73.19 82 MET A CA 1
ATOM 588 C C . MET A 1 82 ? -3.437 -9.308 22.919 1.00 73.19 82 MET A C 1
ATOM 590 O O . MET A 1 82 ? -2.305 -8.817 22.916 1.00 73.19 82 MET A O 1
ATOM 594 N N . PRO A 1 83 ? -4.045 -9.658 24.070 1.00 61.69 83 PRO A N 1
ATOM 595 C CA . PRO A 1 83 ? -3.465 -9.414 25.396 1.00 61.69 83 PRO A CA 1
ATOM 596 C C . PRO A 1 83 ? -2.104 -10.087 25.639 1.00 61.69 83 PRO A C 1
ATOM 598 O O . PRO A 1 83 ? -1.295 -9.560 26.401 1.00 61.69 83 PRO A O 1
ATOM 601 N N . GLU A 1 84 ? -1.816 -11.201 24.957 1.00 58.53 84 GLU A N 1
ATOM 602 C CA . GLU A 1 84 ? -0.501 -11.859 24.925 1.00 58.53 84 GLU A CA 1
ATOM 603 C C . GLU A 1 84 ? 0.635 -10.994 24.332 1.00 58.53 84 GLU A C 1
ATOM 605 O O . GLU A 1 84 ? 1.812 -11.333 24.475 1.00 58.53 84 GLU A O 1
ATOM 610 N N . PHE A 1 85 ? 0.322 -9.830 23.751 1.00 61.22 85 PHE A N 1
ATOM 611 C CA . PHE A 1 85 ? 1.257 -8.715 23.557 1.00 61.22 85 PHE A CA 1
ATOM 612 C C . PHE A 1 85 ? 1.496 -7.994 24.908 1.00 61.22 85 PHE A C 1
ATOM 614 O O . PHE A 1 85 ? 1.089 -6.849 25.137 1.00 61.22 85 PHE A O 1
ATOM 621 N N . GLU A 1 86 ? 2.090 -8.734 25.850 1.00 53.97 86 GLU A N 1
ATOM 622 C CA . GLU A 1 86 ? 2.021 -8.467 27.293 1.00 53.97 86 GLU A CA 1
ATOM 623 C C . GLU A 1 86 ? 2.724 -7.178 27.779 1.00 53.97 86 GLU A C 1
ATOM 625 O O . GLU A 1 86 ? 3.652 -6.688 27.125 1.00 53.97 86 GLU A O 1
ATOM 630 N N . PRO A 1 87 ? 2.365 -6.638 28.974 1.00 48.56 87 PRO A N 1
ATOM 631 C CA . PRO A 1 87 ? 1.367 -7.131 29.961 1.00 48.56 87 PRO A CA 1
ATOM 632 C C . PRO A 1 87 ? 0.306 -6.057 30.346 1.00 48.56 87 PRO A C 1
ATOM 634 O O . PRO A 1 87 ? 0.458 -4.899 29.942 1.00 48.56 87 PRO A O 1
ATOM 637 N N . VAL A 1 88 ? -0.722 -6.268 31.195 1.00 39.12 88 VAL A N 1
ATOM 638 C CA . VAL A 1 88 ? -1.778 -7.320 31.328 1.00 39.12 88 VAL A CA 1
ATOM 639 C C . VAL A 1 88 ? -3.041 -6.592 31.850 1.00 39.12 88 VAL A C 1
ATOM 641 O O . VAL A 1 88 ? -2.903 -5.852 32.822 1.00 39.12 88 VAL A O 1
ATOM 644 N N . LEU A 1 89 ? -4.252 -6.826 31.316 1.00 32.81 89 LEU A N 1
ATOM 645 C CA . LEU A 1 89 ? -5.545 -6.601 32.018 1.00 32.81 89 LEU A CA 1
ATOM 646 C C . LEU A 1 89 ? -6.668 -7.537 31.461 1.00 32.81 89 LEU A C 1
ATOM 648 O O . LEU A 1 89 ? -6.470 -8.099 30.385 1.00 32.81 89 LEU A O 1
ATOM 652 N N . PRO A 1 90 ? -7.785 -7.782 32.197 1.00 36.41 90 PRO A N 1
ATOM 653 C CA . PRO A 1 90 ? -8.618 -9.000 32.067 1.00 36.41 90 PRO A CA 1
ATOM 654 C C . PRO A 1 90 ? -9.915 -8.901 31.217 1.00 36.41 90 PRO A C 1
ATOM 656 O O . PRO A 1 90 ? -10.226 -7.865 30.637 1.00 36.41 90 PRO A O 1
ATOM 659 N N . GLU A 1 91 ? -10.668 -10.016 31.181 1.00 45.50 91 GLU A N 1
ATOM 660 C CA . GLU A 1 91 ? -11.890 -10.298 30.394 1.00 45.50 91 GLU A CA 1
ATOM 661 C C . GLU A 1 91 ? -13.046 -9.279 30.459 1.00 45.50 91 GLU A C 1
ATOM 663 O O . GLU A 1 91 ? -13.359 -8.709 31.505 1.00 45.50 91 GLU A O 1
ATOM 668 N N . LEU A 1 92 ? -13.774 -9.203 29.337 1.00 34.44 92 LEU A N 1
ATOM 669 C CA . LEU A 1 92 ? -15.183 -8.809 29.167 1.00 34.44 92 LEU A CA 1
ATOM 670 C C . LEU A 1 92 ? -15.630 -9.271 27.752 1.00 34.44 92 LEU A C 1
ATOM 672 O O . LEU A 1 92 ? -14.934 -10.077 27.141 1.00 34.44 92 LEU A O 1
ATOM 676 N N . ASP A 1 93 ? -16.737 -8.748 27.207 1.00 52.56 93 ASP A N 1
ATOM 677 C CA . ASP A 1 93 ? -16.841 -8.431 25.765 1.00 52.56 93 ASP A CA 1
ATOM 678 C C . ASP A 1 93 ? -16.261 -7.009 25.575 1.00 52.56 93 ASP A C 1
ATOM 680 O O . ASP A 1 93 ? -16.979 -6.029 25.807 1.00 52.56 93 ASP A O 1
ATOM 684 N N . PRO A 1 94 ? -14.942 -6.846 25.316 1.00 49.78 94 PRO A N 1
ATOM 685 C CA . PRO A 1 94 ? -14.255 -5.594 25.634 1.00 49.78 94 PRO A CA 1
ATOM 686 C C . PRO A 1 94 ? -13.751 -4.843 24.402 1.00 49.78 94 PRO A C 1
ATOM 688 O O . PRO A 1 94 ? -13.620 -3.625 24.451 1.00 49.78 94 PRO A O 1
ATOM 691 N N . ALA A 1 95 ? -13.468 -5.538 23.297 1.00 54.94 95 ALA A N 1
ATOM 692 C CA . ALA A 1 95 ? -12.685 -5.019 22.183 1.00 54.94 95 ALA A CA 1
ATOM 693 C C . ALA A 1 95 ? -13.390 -3.851 21.485 1.00 54.94 95 ALA A C 1
ATOM 695 O O . ALA A 1 95 ? -12.746 -2.878 21.125 1.00 54.94 95 ALA A O 1
ATOM 696 N N . SER A 1 96 ? -14.718 -3.895 21.357 1.00 54.66 96 SER A N 1
ATOM 697 C CA . SER A 1 96 ? -15.523 -2.816 20.766 1.00 54.66 96 SER A CA 1
ATOM 698 C C . SER A 1 96 ? -15.483 -1.522 21.596 1.00 54.66 96 SER A C 1
ATOM 700 O O . SER A 1 96 ? -15.310 -0.434 21.041 1.00 54.66 96 SER A O 1
ATOM 702 N N . SER A 1 97 ? -15.613 -1.626 22.921 1.00 62.03 97 SER A N 1
ATOM 703 C CA . SER A 1 97 ? -15.615 -0.469 23.829 1.00 62.03 97 SER A CA 1
ATOM 704 C C . SER A 1 97 ? -14.202 0.040 24.120 1.00 62.03 97 SER A C 1
ATOM 706 O O . SER A 1 97 ? -13.986 1.247 24.159 1.00 62.03 97 SER A O 1
ATOM 708 N N . ALA A 1 98 ? -13.229 -0.864 24.262 1.00 77.25 98 ALA A N 1
ATOM 709 C CA . ALA A 1 98 ? -11.820 -0.527 24.428 1.00 77.25 98 ALA A CA 1
ATOM 710 C C . ALA A 1 98 ? -11.223 0.073 23.147 1.00 77.25 98 ALA A C 1
ATOM 712 O O . ALA A 1 98 ? -10.445 1.015 23.242 1.00 77.25 98 ALA A O 1
ATOM 713 N N . LEU A 1 99 ? -11.625 -0.394 21.956 1.00 81.19 99 LEU A N 1
ATOM 714 C CA . LEU A 1 99 ? -11.235 0.235 20.692 1.00 81.19 99 LEU A CA 1
ATOM 715 C C . LEU A 1 99 ? -11.825 1.643 20.567 1.00 81.19 99 LEU A C 1
ATOM 717 O O . LEU A 1 99 ? -11.090 2.547 20.193 1.00 81.19 99 LEU A O 1
ATOM 721 N N . GLN A 1 100 ? -13.101 1.861 20.922 1.00 86.75 100 GLN A N 1
ATOM 722 C CA . GLN A 1 100 ? -13.668 3.219 20.939 1.00 86.75 100 GLN A CA 1
ATOM 723 C C . GLN A 1 100 ? -12.900 4.129 21.904 1.00 86.75 100 GLN A C 1
ATOM 725 O O . GLN A 1 100 ? -12.434 5.183 21.490 1.00 86.75 100 GLN A O 1
ATOM 730 N N . GLY A 1 101 ? -12.705 3.690 23.153 1.00 84.19 101 GLY A N 1
ATOM 731 C CA . GLY A 1 101 ? -11.963 4.458 24.154 1.00 84.19 101 GLY A CA 1
ATOM 732 C C . GLY A 1 101 ? -10.515 4.734 23.745 1.00 84.19 101 GLY A C 1
ATOM 733 O O . GLY A 1 101 ? -10.014 5.823 24.002 1.00 84.19 101 GLY A O 1
ATOM 734 N N . LEU A 1 102 ? -9.864 3.795 23.047 1.00 87.06 102 LEU A N 1
ATOM 735 C CA . LEU A 1 102 ? -8.551 4.012 22.443 1.00 87.06 102 LEU A CA 1
ATOM 736 C C . LEU A 1 102 ? -8.604 5.087 21.351 1.00 87.06 102 LEU A C 1
ATOM 738 O O . LEU A 1 102 ? -7.731 5.948 21.337 1.00 87.06 102 LEU A O 1
ATOM 742 N N . LEU A 1 103 ? -9.588 5.054 20.444 1.00 90.06 103 LEU A N 1
ATOM 743 C CA . LEU A 1 103 ? -9.686 6.058 19.377 1.00 90.06 103 LEU A CA 1
ATOM 744 C C . LEU A 1 103 ? -9.941 7.449 19.967 1.00 90.06 103 LEU A C 1
ATOM 746 O O . LEU A 1 103 ? -9.276 8.402 19.575 1.00 90.06 103 LEU A O 1
ATOM 750 N N . ASP A 1 104 ? -10.844 7.549 20.945 1.00 89.62 104 ASP A N 1
ATOM 751 C CA . ASP A 1 104 ? -11.144 8.794 21.660 1.00 89.62 104 ASP A CA 1
ATOM 752 C C . ASP A 1 104 ? -9.896 9.334 22.385 1.00 89.62 104 ASP A C 1
ATOM 754 O O . ASP A 1 104 ? -9.591 10.524 22.302 1.00 89.62 104 ASP A O 1
ATOM 758 N N . GLN A 1 105 ? -9.124 8.451 23.033 1.00 85.06 105 GLN A N 1
ATOM 759 C CA . GLN A 1 105 ? -7.856 8.800 23.674 1.00 85.06 105 GLN A CA 1
ATOM 760 C C . GLN A 1 105 ? -6.802 9.264 22.658 1.00 85.06 105 GLN A C 1
ATOM 762 O O . GLN A 1 105 ? -6.154 10.278 22.894 1.00 85.06 105 GLN A O 1
ATOM 767 N N . GLN A 1 106 ? -6.620 8.568 21.529 1.00 85.75 106 GLN A N 1
ATOM 768 C CA . GLN A 1 106 ? -5.625 8.957 20.520 1.00 85.75 106 GLN A CA 1
ATOM 769 C C . GLN A 1 106 ? -5.989 10.272 19.822 1.00 85.75 106 GLN A C 1
ATOM 771 O O . GLN A 1 106 ? -5.107 11.106 19.630 1.00 85.75 106 GLN A O 1
ATOM 776 N N . VAL A 1 107 ? -7.272 10.504 19.520 1.00 88.19 107 VAL A N 1
ATOM 777 C CA . VAL A 1 107 ? -7.768 11.802 19.026 1.00 88.19 107 VAL A CA 1
ATOM 778 C C . VAL A 1 107 ? -7.417 12.925 20.005 1.00 88.19 107 VAL A C 1
ATOM 780 O O . VAL A 1 107 ? -6.886 13.953 19.594 1.00 88.19 107 VAL A O 1
ATOM 783 N N . GLN A 1 108 ? -7.637 12.717 21.307 1.00 86.12 108 GLN A N 1
ATOM 784 C CA . GLN A 1 108 ? -7.365 13.732 22.325 1.00 86.12 108 GLN A CA 1
ATOM 785 C C . GLN A 1 108 ? -5.868 13.941 22.629 1.00 86.12 108 GLN A C 1
ATOM 787 O O . GLN A 1 108 ? -5.446 15.074 22.853 1.00 86.12 108 GLN A O 1
ATOM 792 N N . GLU A 1 109 ? -5.069 12.874 22.705 1.00 82.62 109 GLU A N 1
ATOM 793 C CA . GLU A 1 109 ? -3.667 12.938 23.147 1.00 82.62 109 GLU A CA 1
ATOM 794 C C . GLU A 1 109 ? -2.679 13.285 22.027 1.00 82.62 109 GLU A C 1
ATOM 796 O O . GLU A 1 109 ? -1.612 13.822 22.320 1.00 82.62 109 GLU A O 1
ATOM 801 N N . GLN A 1 110 ? -3.006 12.971 20.768 1.00 77.81 110 GLN A N 1
ATOM 802 C CA . GLN A 1 110 ? -2.103 13.153 19.622 1.00 77.81 110 GLN A CA 1
ATOM 803 C C . GLN A 1 110 ? -2.455 14.369 18.743 1.00 77.81 110 GLN A C 1
ATOM 805 O O . GLN A 1 110 ? -1.806 14.563 17.721 1.00 77.81 110 GLN A O 1
ATOM 810 N N . ASP A 1 111 ? -3.461 15.172 19.120 1.00 77.56 111 ASP A N 1
ATOM 811 C CA . ASP A 1 111 ? -3.981 16.319 18.339 1.00 77.56 111 ASP A CA 1
ATOM 812 C C . ASP A 1 111 ? -4.436 15.930 16.910 1.00 77.56 111 ASP A C 1
ATOM 814 O O . ASP A 1 111 ? -4.331 16.688 15.944 1.00 77.56 111 ASP A O 1
ATOM 818 N N . ILE A 1 112 ? -4.949 14.702 16.779 1.00 84.06 112 ILE A N 1
ATOM 819 C CA . ILE A 1 112 ? -5.506 14.136 15.546 1.00 84.06 112 ILE A CA 1
ATOM 820 C C . ILE A 1 112 ? -6.914 14.708 15.337 1.00 84.06 112 ILE A C 1
ATOM 822 O O . ILE A 1 112 ? -7.749 14.632 16.236 1.00 84.06 112 ILE A O 1
ATOM 826 N N . PHE A 1 113 ? -7.233 15.202 14.133 1.00 89.06 113 PHE A N 1
ATOM 827 C CA . PHE A 1 113 ? -8.576 15.737 13.852 1.00 89.06 113 PHE A CA 1
ATOM 828 C C . PHE A 1 113 ? -9.660 14.668 13.997 1.00 89.06 113 PHE A C 1
ATOM 830 O O . PHE A 1 113 ? -10.710 14.916 14.589 1.00 89.06 113 PHE A O 1
ATOM 837 N N . GLY A 1 114 ? -9.396 13.476 13.462 1.00 91.75 114 GLY A N 1
ATOM 838 C CA . GLY A 1 114 ? -10.279 12.325 13.547 1.00 91.75 114 GLY A CA 1
ATOM 839 C C . GLY A 1 114 ? -9.713 11.101 12.840 1.00 91.75 114 GLY A C 1
ATOM 840 O O . GLY A 1 114 ? -8.709 11.169 12.125 1.00 91.75 114 GLY A O 1
ATOM 841 N N . MET A 1 115 ? -10.358 9.962 13.073 1.00 93.12 115 MET A N 1
ATOM 842 C CA . MET A 1 115 ? -9.927 8.667 12.564 1.00 93.12 115 MET A CA 1
ATOM 843 C C . MET A 1 115 ? -11.056 7.640 12.499 1.00 93.12 115 MET A C 1
ATOM 845 O O . MET A 1 115 ? -12.000 7.688 13.286 1.00 93.12 115 MET A O 1
ATOM 849 N N . ALA A 1 116 ? -10.881 6.632 11.643 1.00 94.25 116 ALA A N 1
ATOM 850 C CA . ALA A 1 116 ? -11.579 5.354 11.730 1.00 94.25 116 ALA A CA 1
ATOM 851 C C . ALA A 1 116 ? -10.590 4.187 11.774 1.00 94.25 116 ALA A C 1
ATOM 853 O O . ALA A 1 116 ? -9.523 4.219 11.159 1.00 94.25 116 ALA A O 1
ATOM 854 N N . MET A 1 117 ? -10.977 3.126 12.474 1.00 93.75 117 MET A N 1
ATOM 855 C CA . MET A 1 117 ? -10.228 1.879 12.571 1.00 93.75 117 MET A CA 1
ATOM 856 C C . MET A 1 117 ? -11.191 0.694 12.515 1.00 93.75 117 MET A C 1
ATOM 858 O O . MET A 1 117 ? -12.255 0.711 13.134 1.00 93.75 117 MET A O 1
ATOM 862 N N . ALA A 1 118 ? -10.811 -0.340 11.774 1.00 91.94 118 ALA A N 1
ATOM 863 C CA . ALA A 1 118 ? -11.556 -1.579 11.639 1.00 91.94 118 ALA A CA 1
ATOM 864 C C . ALA A 1 118 ? -10.663 -2.785 11.938 1.00 91.94 118 ALA A C 1
ATOM 866 O O . ALA A 1 118 ? -9.494 -2.837 11.550 1.00 91.94 118 ALA A O 1
ATOM 867 N N . VAL A 1 119 ? -11.246 -3.768 12.613 1.00 90.19 119 VAL A N 1
ATOM 868 C CA . VAL A 1 119 ? -1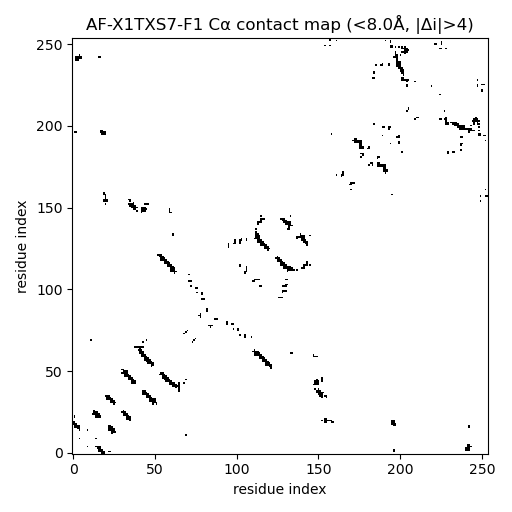0.618 -5.038 12.967 1.00 90.19 119 VAL A CA 1
ATOM 869 C C . VAL A 1 119 ? -11.494 -6.158 12.441 1.00 90.19 119 VAL A C 1
ATOM 871 O O . VAL A 1 119 ? -12.665 -6.237 12.801 1.00 90.19 119 VAL A O 1
ATOM 874 N N . ARG A 1 120 ? -10.929 -7.047 11.629 1.00 89.31 120 ARG A N 1
ATOM 875 C CA . ARG A 1 120 ? -11.523 -8.334 11.281 1.00 89.31 120 ARG A CA 1
ATOM 876 C C . ARG A 1 120 ? -10.869 -9.417 12.132 1.00 89.31 120 ARG A C 1
ATOM 878 O O . ARG A 1 120 ? -9.655 -9.595 12.062 1.00 89.31 120 ARG A O 1
ATOM 885 N N . LEU A 1 121 ? -11.668 -10.134 12.909 1.00 86.56 121 LEU A N 1
ATOM 886 C CA . LEU A 1 121 ? -11.226 -11.232 13.764 1.00 86.56 121 LEU A CA 1
ATOM 887 C C . LEU A 1 121 ? -11.103 -12.550 12.976 1.00 86.56 121 LEU A C 1
ATOM 889 O O . LEU A 1 121 ? -11.527 -12.653 11.820 1.00 86.56 121 LEU A O 1
ATOM 893 N N . ALA A 1 122 ? -10.514 -13.566 13.614 1.00 86.00 122 ALA A N 1
ATOM 894 C CA . ALA A 1 122 ? -10.266 -14.882 13.020 1.00 86.00 122 ALA A CA 1
ATOM 895 C C . ALA A 1 122 ? -11.551 -15.609 12.576 1.00 86.00 122 ALA A C 1
ATOM 897 O O . ALA A 1 122 ? -11.559 -16.288 11.550 1.00 86.00 122 ALA A O 1
ATOM 898 N N . ASP A 1 123 ? -12.648 -15.424 13.316 1.00 83.56 123 ASP A N 1
ATOM 899 C CA . ASP A 1 123 ? -13.989 -15.936 12.999 1.00 83.56 123 ASP A CA 1
ATOM 900 C C . ASP A 1 123 ? -14.686 -15.170 11.854 1.00 83.56 123 ASP A C 1
ATOM 902 O O . ASP A 1 123 ? -15.729 -15.592 11.355 1.00 83.56 123 ASP A O 1
ATOM 906 N N . GLY A 1 124 ? -14.092 -14.063 11.402 1.00 84.56 124 GLY A N 1
ATOM 907 C CA . GLY A 1 124 ? -14.618 -13.186 10.364 1.00 84.56 124 GLY A CA 1
ATOM 908 C C . GLY A 1 124 ? -15.513 -12.052 10.861 1.00 84.56 124 GLY A C 1
ATOM 909 O O . GLY A 1 124 ? -15.952 -11.263 10.023 1.00 84.56 124 GLY A O 1
ATOM 910 N N . ALA A 1 125 ? -15.754 -11.921 12.170 1.00 84.88 125 ALA A N 1
ATOM 911 C CA . ALA A 1 125 ? -16.440 -10.762 12.731 1.00 84.88 125 ALA A CA 1
ATOM 912 C C . ALA A 1 125 ? -15.643 -9.475 12.460 1.00 84.88 125 ALA A C 1
ATOM 914 O O . ALA A 1 125 ? -14.410 -9.480 12.492 1.00 84.88 125 ALA A O 1
ATOM 915 N N . VAL A 1 126 ? -16.341 -8.367 12.192 1.00 88.56 126 VAL A N 1
ATOM 916 C CA . VAL A 1 126 ? -15.726 -7.059 11.922 1.00 88.56 126 VAL A CA 1
ATOM 917 C C . VAL A 1 126 ? -16.191 -6.039 12.956 1.00 88.56 126 VAL A C 1
ATOM 919 O O . VAL A 1 126 ? -17.388 -5.820 13.129 1.00 88.56 126 VAL A O 1
ATOM 922 N N . ILE A 1 127 ? -15.234 -5.392 13.617 1.00 88.12 127 ILE A N 1
ATOM 923 C CA . ILE A 1 127 ? -15.445 -4.313 14.581 1.00 88.12 127 ILE A CA 1
ATOM 924 C C . ILE A 1 127 ? -14.881 -3.033 13.965 1.00 88.12 127 ILE A C 1
ATOM 926 O O . ILE A 1 127 ? -13.666 -2.886 13.857 1.00 88.12 127 ILE A O 1
ATOM 930 N N . GLY A 1 128 ? -15.758 -2.118 13.552 1.00 91.00 128 GLY A N 1
ATOM 931 C CA . GLY A 1 128 ? -15.397 -0.776 13.085 1.00 91.00 128 GLY A CA 1
ATOM 932 C C . GLY A 1 128 ? -15.700 0.285 14.142 1.00 91.00 128 GLY A C 1
ATOM 933 O O . GLY A 1 128 ? -16.751 0.228 14.786 1.00 91.00 128 GLY A O 1
ATOM 934 N N . LYS A 1 129 ? -14.792 1.248 14.319 1.00 92.81 129 LYS A N 1
ATOM 935 C CA . LYS A 1 129 ? -14.938 2.414 15.204 1.00 92.81 129 LYS A CA 1
ATOM 936 C C . LYS A 1 129 ? -14.398 3.671 14.539 1.00 92.81 129 LYS A C 1
ATOM 938 O O . LYS A 1 129 ? -13.543 3.590 13.660 1.00 92.81 129 LYS A O 1
ATOM 943 N N . ALA A 1 130 ? -14.900 4.818 14.977 1.00 94.31 130 ALA A N 1
ATOM 944 C CA . ALA A 1 130 ? -14.456 6.131 14.536 1.00 94.31 130 ALA A CA 1
ATOM 945 C C . ALA A 1 130 ? -14.477 7.120 15.706 1.00 94.31 130 ALA A C 1
ATOM 947 O O . ALA A 1 130 ? -15.246 6.937 16.651 1.00 94.31 130 ALA A O 1
ATOM 948 N N . SER A 1 131 ? -13.633 8.147 15.646 1.00 94.31 131 SER A N 1
ATOM 949 C CA . SER A 1 131 ? -13.615 9.251 16.608 1.00 94.31 131 SER A CA 1
ATOM 950 C C . SER A 1 131 ? -13.127 10.545 15.948 1.00 94.31 131 SER A C 1
ATOM 952 O O . SER A 1 131 ? -12.508 10.510 14.882 1.00 94.31 131 SER A O 1
ATOM 954 N N . GLY A 1 132 ? -13.418 11.687 16.568 1.00 93.25 132 GLY A N 1
ATOM 955 C CA . GLY A 1 132 ? -13.115 13.015 16.032 1.00 93.25 132 GLY A CA 1
ATOM 956 C C . GLY A 1 132 ? -13.919 13.383 14.776 1.00 93.25 132 GLY A C 1
ATOM 957 O O . GLY A 1 132 ? -15.069 12.971 14.602 1.00 93.25 132 GLY A O 1
ATOM 958 N N . TYR A 1 133 ? -13.308 14.187 13.909 1.00 92.00 133 TYR A N 1
ATOM 959 C CA . TYR A 1 133 ? -13.932 14.889 12.789 1.00 92.00 133 TYR A CA 1
ATOM 960 C C . TYR A 1 133 ? -13.192 14.639 11.470 1.00 92.00 133 TYR A C 1
ATOM 962 O O . TYR A 1 133 ? -11.963 14.594 11.427 1.00 92.00 133 TYR A O 1
ATOM 970 N N . SER A 1 134 ? -13.940 14.512 10.372 1.00 89.25 134 SER A N 1
ATOM 971 C CA . SER A 1 134 ? -13.404 14.320 9.011 1.00 89.25 134 SER A CA 1
ATOM 972 C C . SER A 1 134 ? -12.706 15.562 8.449 1.00 89.25 134 SER A C 1
ATOM 974 O O . SER A 1 134 ? -12.047 15.480 7.410 1.00 89.25 134 SER A O 1
ATOM 976 N N . ASN A 1 135 ? -12.844 16.714 9.110 1.00 85.44 135 ASN A N 1
ATOM 977 C CA . ASN A 1 135 ? -12.353 17.999 8.635 1.00 85.44 135 ASN A CA 1
ATOM 978 C C . ASN A 1 135 ? -11.773 18.875 9.774 1.00 85.44 135 ASN A C 1
ATOM 980 O O . ASN A 1 135 ? -12.087 18.657 10.945 1.00 85.44 135 ASN A O 1
ATOM 984 N N . PRO A 1 136 ? -10.951 19.896 9.452 1.00 81.81 136 PRO A N 1
ATOM 985 C CA . PRO A 1 136 ? -10.401 20.811 10.458 1.00 81.81 136 PRO A CA 1
ATOM 986 C C . PRO A 1 136 ? -11.406 21.804 11.064 1.00 81.81 136 PRO A C 1
ATOM 988 O O . PRO A 1 136 ? -11.061 22.493 12.022 1.00 81.81 136 PRO A O 1
ATOM 991 N N . SER A 1 137 ? -12.614 21.945 10.503 1.00 85.06 137 SER A N 1
ATOM 992 C CA . SER A 1 137 ? -13.656 22.832 11.044 1.00 85.06 137 SER A CA 1
ATOM 993 C C . SER A 1 137 ? -14.402 22.226 12.235 1.00 85.06 137 SER A C 1
ATOM 995 O O . SER A 1 137 ? -15.017 22.975 12.994 1.00 85.06 137 SER A O 1
ATOM 997 N N . GLY A 1 138 ? -14.330 20.905 12.428 1.00 84.00 138 GLY A N 1
ATOM 998 C CA . GLY A 1 138 ? -14.989 20.213 13.536 1.00 84.00 138 GLY A CA 1
ATOM 999 C C . GLY A 1 138 ? -16.516 20.165 13.411 1.00 84.00 138 GLY A C 1
ATOM 1000 O O . GLY A 1 138 ? -17.209 20.031 14.416 1.00 84.00 138 GLY A O 1
ATOM 1001 N N . ASP A 1 139 ? -17.052 20.322 12.197 1.00 89.12 139 ASP A N 1
ATOM 1002 C CA . ASP A 1 139 ? -18.494 20.352 11.914 1.00 89.12 139 ASP A CA 1
ATOM 1003 C C . ASP A 1 139 ? -19.026 19.067 11.254 1.00 89.12 139 ASP A C 1
ATOM 1005 O O . ASP A 1 139 ? -20.237 18.841 11.243 1.00 89.12 139 ASP A O 1
ATOM 1009 N N . GLU A 1 140 ? -18.143 18.183 10.782 1.00 91.06 140 GLU A N 1
ATOM 1010 C CA . GLU A 1 140 ? -18.484 16.851 10.270 1.00 91.06 140 GLU A CA 1
ATOM 1011 C C . GLU A 1 140 ? -17.764 15.768 11.092 1.00 91.06 140 GLU A C 1
ATOM 1013 O O . GLU A 1 140 ? -16.536 15.691 11.121 1.00 91.06 140 GLU A O 1
ATOM 1018 N N . ALA A 1 141 ? -18.533 14.944 11.808 1.00 93.19 141 ALA A N 1
ATOM 1019 C CA . ALA A 1 141 ? -17.996 13.858 12.627 1.00 93.19 141 ALA A CA 1
ATOM 1020 C C . ALA A 1 141 ? -17.468 12.706 11.757 1.00 93.19 141 ALA A C 1
ATOM 1022 O O . ALA A 1 141 ? -18.059 12.369 10.728 1.00 93.19 141 ALA A O 1
ATOM 1023 N N . TRP A 1 142 ? -16.387 12.058 12.193 1.00 91.75 142 TRP A N 1
ATOM 1024 C CA . TRP A 1 142 ? -15.858 10.888 11.498 1.00 91.75 142 TRP A CA 1
ATOM 1025 C C . TRP A 1 142 ? -16.812 9.690 11.617 1.00 91.75 142 TRP A C 1
ATOM 1027 O O . TRP A 1 142 ? -17.385 9.428 12.674 1.00 91.75 142 TRP A O 1
ATOM 1037 N N . SER A 1 143 ? -16.938 8.911 10.543 1.00 91.31 143 SER A N 1
ATOM 1038 C CA . SER A 1 143 ? -17.676 7.646 10.517 1.00 91.31 143 SER A CA 1
ATOM 1039 C C . SER A 1 143 ? -16.841 6.525 9.894 1.00 91.31 143 SER A C 1
ATOM 1041 O O . SER A 1 143 ? -15.875 6.775 9.174 1.00 91.31 143 SER A O 1
ATOM 1043 N N . VAL A 1 144 ? -17.222 5.267 10.123 1.00 90.25 144 VAL A N 1
ATOM 1044 C CA . VAL A 1 144 ? -16.566 4.120 9.463 1.00 90.25 144 VAL A CA 1
ATOM 1045 C C . VAL A 1 144 ? -16.751 4.113 7.937 1.00 90.25 144 VAL A C 1
ATOM 1047 O O . VAL A 1 144 ? -15.987 3.449 7.245 1.00 90.25 144 VAL A O 1
ATOM 1050 N N . ASP A 1 145 ? -17.713 4.888 7.424 1.00 89.62 145 ASP A N 1
ATOM 1051 C CA . ASP A 1 145 ? -18.007 5.061 5.998 1.00 89.62 145 ASP A CA 1
ATOM 1052 C C . ASP A 1 145 ? -17.329 6.313 5.390 1.00 89.62 145 ASP A C 1
ATOM 1054 O O . ASP A 1 145 ? -17.460 6.583 4.194 1.00 89.62 145 ASP A O 1
ATOM 1058 N N . THR A 1 146 ? -16.596 7.098 6.192 1.00 90.81 146 THR A N 1
ATOM 1059 C CA . THR A 1 146 ? -15.904 8.315 5.741 1.00 90.81 146 THR A CA 1
ATOM 1060 C C . THR A 1 146 ? -14.747 7.960 4.802 1.00 90.81 146 THR A C 1
ATOM 1062 O O . THR A 1 146 ? -13.773 7.313 5.192 1.00 90.81 146 THR A O 1
ATOM 1065 N N . VAL A 1 147 ? -14.833 8.423 3.552 1.00 90.38 147 VAL A N 1
ATOM 1066 C CA . VAL A 1 147 ? -13.798 8.214 2.528 1.00 90.38 147 VAL A CA 1
ATOM 1067 C C . VAL A 1 147 ? -12.544 9.026 2.861 1.00 90.38 147 VAL A C 1
ATOM 1069 O O . VAL A 1 147 ? -12.622 10.227 3.104 1.00 90.38 147 VAL A O 1
ATOM 1072 N N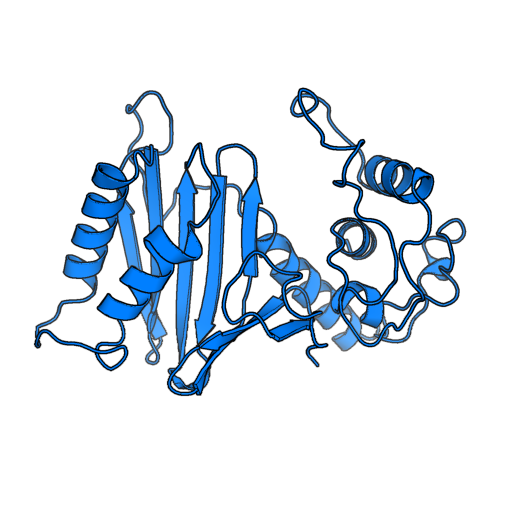 . SER A 1 148 ? -11.377 8.379 2.816 1.00 89.25 148 SER A N 1
ATOM 1073 C CA . SER A 1 148 ? -10.075 8.991 3.103 1.00 89.25 148 SER A CA 1
ATOM 1074 C C . SER A 1 148 ? -8.998 8.526 2.113 1.00 89.25 148 SER A C 1
ATOM 1076 O O . SER A 1 148 ? -9.144 7.501 1.440 1.00 89.25 148 SER A O 1
ATOM 1078 N N . ALA A 1 149 ? -7.914 9.294 1.992 1.00 88.56 149 ALA A N 1
ATOM 1079 C CA . ALA A 1 149 ? -6.811 9.001 1.085 1.00 88.56 149 ALA A CA 1
ATOM 1080 C C . ALA A 1 149 ? -5.864 7.945 1.684 1.00 88.56 149 ALA A C 1
ATOM 1082 O O . ALA A 1 149 ? -5.042 8.243 2.544 1.00 88.56 149 ALA A O 1
ATOM 1083 N N . ILE A 1 150 ? -5.920 6.712 1.172 1.00 91.81 150 ILE A N 1
ATOM 1084 C CA . ILE A 1 150 ? -5.152 5.563 1.696 1.00 91.81 150 ILE A CA 1
ATOM 1085 C C . ILE A 1 150 ? -3.668 5.509 1.258 1.00 91.81 150 ILE A C 1
ATOM 1087 O O . ILE A 1 150 ? -3.004 4.479 1.391 1.00 91.81 150 ILE A O 1
ATOM 1091 N N . GLY A 1 151 ? -3.145 6.590 0.669 1.00 90.12 151 GLY A N 1
ATOM 1092 C CA . GLY A 1 151 ? -1.744 6.734 0.259 1.00 90.12 151 GLY A CA 1
ATOM 1093 C C . GLY A 1 151 ? -1.139 5.480 -0.391 1.00 90.12 151 GLY A C 1
ATOM 1094 O O . GLY A 1 151 ? -1.634 4.958 -1.393 1.00 90.12 151 GLY A O 1
ATOM 1095 N N . SER A 1 152 ? -0.053 4.976 0.200 1.00 92.81 152 SER A N 1
ATOM 1096 C CA . SER A 1 152 ? 0.663 3.793 -0.296 1.00 92.81 152 SER A CA 1
ATOM 1097 C C . SER A 1 152 ? -0.016 2.442 -0.034 1.00 92.81 152 SER A C 1
ATOM 1099 O O . SER A 1 152 ? 0.396 1.471 -0.662 1.00 92.81 152 SER A O 1
ATOM 1101 N N . VAL A 1 153 ? -1.103 2.361 0.748 1.00 94.88 153 VAL A N 1
ATOM 1102 C CA . VAL A 1 153 ? -1.926 1.133 0.841 1.00 94.88 153 VAL A CA 1
ATOM 1103 C C . VAL A 1 153 ? -2.500 0.747 -0.529 1.00 94.88 153 VAL A C 1
ATOM 1105 O O . VAL A 1 153 ? -2.651 -0.438 -0.824 1.00 94.88 153 VAL A O 1
ATOM 1108 N N . THR A 1 154 ? -2.696 1.727 -1.422 1.00 95.56 154 THR A N 1
ATOM 1109 C CA . THR A 1 154 ? -3.054 1.534 -2.841 1.00 95.56 154 THR A CA 1
ATOM 1110 C C . THR A 1 154 ? -2.160 0.511 -3.558 1.00 95.56 154 THR A C 1
ATOM 1112 O O . THR A 1 154 ? -2.641 -0.213 -4.427 1.00 95.56 154 THR A O 1
ATOM 1115 N N . LYS A 1 155 ? -0.880 0.379 -3.168 1.00 95.94 155 LYS A N 1
ATOM 1116 C CA . LYS A 1 155 ? 0.055 -0.585 -3.774 1.00 95.94 155 LYS A CA 1
ATOM 1117 C C . LYS A 1 155 ? -0.413 -2.032 -3.649 1.00 95.94 155 LYS A C 1
ATOM 1119 O O . LYS A 1 155 ? -0.166 -2.813 -4.564 1.00 95.94 155 LYS A O 1
ATOM 1124 N N . THR A 1 156 ? -1.120 -2.376 -2.570 1.00 95.12 156 THR A N 1
ATOM 1125 C CA . THR A 1 156 ? -1.678 -3.723 -2.371 1.00 95.12 156 THR A CA 1
ATOM 1126 C C . THR A 1 156 ? -2.704 -4.058 -3.461 1.00 95.12 156 THR A C 1
ATOM 1128 O O . THR A 1 156 ? -2.646 -5.134 -4.050 1.00 95.12 156 THR A O 1
ATOM 1131 N N . TYR A 1 157 ? -3.568 -3.101 -3.821 1.00 95.81 157 TYR A N 1
ATOM 1132 C CA . TYR A 1 157 ? -4.548 -3.233 -4.902 1.00 95.81 157 TYR A CA 1
ATOM 1133 C C . TYR A 1 157 ? -3.875 -3.348 -6.275 1.00 95.81 157 TYR A C 1
ATOM 1135 O O . TYR A 1 157 ? -4.226 -4.240 -7.043 1.00 95.81 157 TYR A O 1
ATOM 1143 N N . THR A 1 158 ? -2.871 -2.512 -6.570 1.00 97.56 158 THR A N 1
ATOM 1144 C CA . THR A 1 158 ? -2.063 -2.641 -7.799 1.00 97.56 158 THR A CA 1
ATOM 1145 C C . THR A 1 158 ? -1.410 -4.022 -7.884 1.00 97.56 158 THR A C 1
ATOM 1147 O O . THR A 1 158 ? -1.480 -4.672 -8.923 1.00 97.56 158 THR A O 1
ATOM 1150 N N . GLY A 1 159 ? -0.838 -4.514 -6.779 1.00 96.19 159 GLY A N 1
ATOM 1151 C CA . GLY A 1 159 ? -0.260 -5.855 -6.691 1.00 96.19 159 GLY A CA 1
ATOM 1152 C C . GLY A 1 159 ? -1.271 -6.962 -6.997 1.00 96.19 159 GLY A C 1
ATOM 1153 O O . GLY A 1 159 ? -0.974 -7.845 -7.798 1.00 96.19 159 GLY A O 1
ATOM 1154 N N . VAL A 1 160 ? -2.480 -6.891 -6.428 1.00 95.94 160 VAL A N 1
ATOM 1155 C CA . VAL A 1 160 ? -3.569 -7.844 -6.711 1.00 95.94 160 VAL A CA 1
ATOM 1156 C C . VAL A 1 160 ? -3.975 -7.814 -8.186 1.00 95.94 160 VAL A C 1
ATOM 1158 O O . VAL A 1 160 ? -4.052 -8.874 -8.799 1.00 95.94 160 VAL A O 1
ATOM 1161 N N . ILE A 1 161 ? -4.177 -6.632 -8.777 1.00 97.56 161 ILE A N 1
ATOM 1162 C CA . ILE A 1 161 ? -4.570 -6.491 -10.191 1.00 97.56 161 ILE A CA 1
ATOM 1163 C C . ILE A 1 161 ? -3.500 -7.085 -11.117 1.00 97.56 161 ILE A C 1
ATOM 11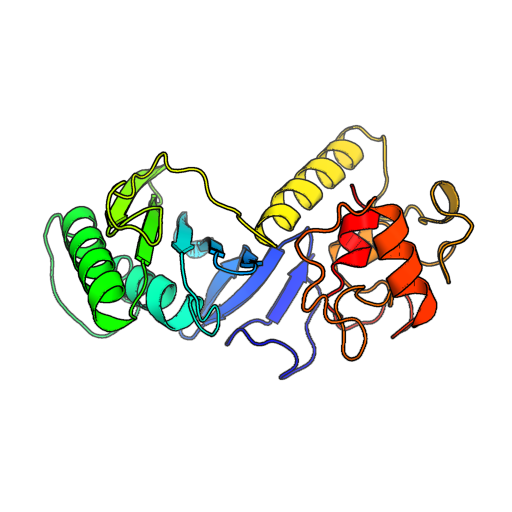65 O O . ILE A 1 161 ? -3.823 -7.848 -12.026 1.00 97.56 161 ILE A O 1
ATOM 1169 N N . VAL A 1 162 ? -2.219 -6.802 -10.865 1.00 97.56 162 VAL A N 1
ATOM 1170 C CA . VAL A 1 162 ? -1.110 -7.366 -11.652 1.00 97.56 162 VAL A CA 1
ATOM 1171 C C . VAL A 1 162 ? -1.059 -8.891 -11.516 1.00 97.56 162 VAL A C 1
ATOM 1173 O O . VAL A 1 162 ? -0.901 -9.584 -12.519 1.00 97.56 162 VAL A O 1
ATOM 1176 N N . MET A 1 163 ? -1.257 -9.436 -10.311 1.00 96.50 163 MET A N 1
ATOM 1177 C CA . MET A 1 163 ? -1.317 -10.889 -10.105 1.00 96.50 163 MET A CA 1
ATOM 1178 C C . MET A 1 163 ? -2.522 -11.538 -10.802 1.00 96.50 163 MET A C 1
ATOM 1180 O O . MET A 1 163 ? -2.358 -12.602 -11.390 1.00 96.50 163 MET A O 1
ATOM 1184 N N . GLN A 1 164 ? -3.690 -10.890 -10.828 1.00 97.81 164 GLN A N 1
ATOM 1185 C CA . GLN A 1 164 ? -4.855 -11.363 -11.590 1.00 97.81 164 GLN A CA 1
ATOM 1186 C C . GLN A 1 164 ? -4.578 -11.385 -13.101 1.00 97.81 164 GLN A C 1
ATOM 1188 O O . GLN A 1 164 ? -4.899 -12.360 -13.773 1.00 97.81 164 GLN A O 1
ATOM 1193 N N . LEU A 1 165 ? -3.908 -10.363 -13.644 1.00 98.06 165 LEU A N 1
ATOM 1194 C CA . LEU A 1 165 ? -3.487 -10.352 -15.052 1.00 98.06 165 LEU A CA 1
ATOM 1195 C C . LEU A 1 165 ? -2.469 -11.464 -15.373 1.00 98.06 165 LEU A C 1
ATOM 1197 O O . LEU A 1 165 ? -2.458 -11.973 -16.496 1.00 98.06 165 LEU A O 1
ATOM 1201 N N . ILE A 1 166 ? -1.647 -11.872 -14.400 1.00 97.31 166 ILE A N 1
ATOM 1202 C CA . ILE A 1 166 ? -0.745 -13.028 -14.521 1.00 97.31 166 ILE A CA 1
ATOM 1203 C C . ILE A 1 166 ? -1.528 -14.350 -14.495 1.00 97.31 166 ILE A C 1
ATOM 1205 O O . ILE A 1 166 ? -1.269 -15.225 -15.319 1.00 97.31 166 ILE A O 1
ATOM 1209 N N . GLU A 1 167 ? -2.520 -14.497 -13.611 1.00 97.69 167 GLU A N 1
ATOM 1210 C CA . GLU A 1 167 ? -3.417 -15.667 -13.576 1.00 97.69 167 GLU A CA 1
ATOM 1211 C C . GLU A 1 167 ? -4.245 -15.810 -14.867 1.00 97.69 167 GLU A C 1
ATOM 1213 O O . GLU A 1 167 ? -4.458 -16.920 -15.353 1.00 97.69 167 GLU A O 1
ATOM 1218 N N . GLU A 1 168 ? -4.647 -14.690 -15.474 1.00 98.38 168 GLU A N 1
ATOM 1219 C CA . GLU A 1 168 ? -5.303 -14.636 -16.787 1.00 98.38 168 GLU A CA 1
ATOM 1220 C C . GLU A 1 168 ? -4.344 -14.874 -17.974 1.00 98.38 168 GLU A C 1
ATOM 1222 O O . GLU A 1 168 ? -4.787 -14.897 -19.125 1.00 98.38 168 GLU A O 1
ATOM 1227 N N . GLY A 1 169 ? -3.038 -15.036 -17.730 1.00 97.69 169 GLY A N 1
ATOM 1228 C CA . GLY A 1 169 ? -2.023 -15.253 -18.766 1.00 97.69 169 GLY A CA 1
ATOM 1229 C C . GLY A 1 169 ? -1.758 -14.039 -19.665 1.00 97.69 169 GLY A C 1
ATOM 1230 O O . GLY A 1 169 ? -1.242 -14.200 -20.770 1.00 97.69 169 GLY A O 1
ATOM 1231 N N . LYS A 1 170 ? -2.128 -12.830 -19.222 1.00 97.75 170 LYS A N 1
ATOM 1232 C CA . LYS A 1 170 ? -1.913 -11.564 -19.947 1.00 97.75 170 LYS A CA 1
ATOM 1233 C C . LYS A 1 170 ? -0.548 -10.934 -19.670 1.00 97.75 170 LYS A C 1
ATOM 1235 O O . LYS A 1 170 ? -0.116 -10.097 -20.455 1.00 97.75 170 LYS A O 1
ATOM 1240 N N . LEU A 1 171 ? 0.085 -11.310 -18.560 1.00 96.50 171 LEU A N 1
ATOM 1241 C CA . LEU A 1 171 ? 1.405 -10.865 -18.113 1.00 96.50 171 LEU A CA 1
ATOM 1242 C C . LEU A 1 171 ? 2.173 -12.050 -17.507 1.00 96.50 171 LEU A C 1
ATOM 1244 O O . LEU A 1 171 ? 1.573 -12.993 -16.992 1.00 96.50 171 LEU A O 1
ATOM 1248 N N . SER A 1 172 ? 3.497 -11.969 -17.490 1.00 97.50 172 SER A N 1
ATOM 1249 C CA . SER A 1 172 ? 4.385 -12.812 -16.692 1.00 97.50 172 SER A CA 1
ATOM 1250 C C . SER A 1 172 ? 5.137 -11.969 -15.668 1.00 97.50 172 SER A C 1
ATOM 1252 O O . SER A 1 172 ? 5.525 -10.834 -15.929 1.00 97.50 172 SER A O 1
ATOM 1254 N N . LEU A 1 173 ? 5.442 -12.550 -14.506 1.00 96.50 173 LEU A N 1
ATOM 1255 C CA . LEU A 1 173 ? 6.339 -11.919 -13.528 1.00 96.50 173 LEU A CA 1
ATOM 1256 C C . LEU A 1 173 ? 7.724 -11.607 -14.118 1.00 96.50 173 LEU A C 1
ATOM 1258 O O . LEU A 1 173 ? 8.393 -10.685 -13.653 1.00 96.50 173 LEU A O 1
ATOM 1262 N N . ASP A 1 174 ? 8.149 -12.370 -15.121 1.00 97.25 174 ASP A N 1
ATOM 1263 C CA . ASP A 1 174 ? 9.471 -12.255 -15.736 1.00 97.25 174 ASP A CA 1
ATOM 1264 C C . ASP A 1 174 ? 9.458 -11.478 -17.068 1.00 97.25 174 ASP A C 1
ATOM 1266 O O . ASP A 1 174 ? 10.501 -11.378 -17.710 1.00 97.25 174 ASP A O 1
ATOM 1270 N N . ASP A 1 175 ? 8.318 -10.885 -17.456 1.00 98.19 175 ASP A N 1
ATOM 1271 C CA . ASP A 1 175 ? 8.257 -9.945 -18.584 1.00 98.19 175 ASP A CA 1
ATOM 1272 C C . ASP A 1 175 ? 9.063 -8.680 -18.269 1.00 98.19 175 ASP A C 1
ATOM 1274 O O . ASP A 1 175 ? 8.954 -8.118 -17.171 1.00 98.19 175 ASP A O 1
ATOM 1278 N N . THR A 1 176 ? 9.846 -8.216 -19.246 1.00 98.38 176 THR A N 1
ATOM 1279 C CA . THR A 1 176 ? 10.607 -6.963 -19.186 1.00 98.38 176 THR A CA 1
ATOM 1280 C C . THR A 1 176 ? 9.748 -5.774 -19.603 1.00 98.38 176 THR A C 1
ATOM 1282 O O . THR A 1 176 ? 8.866 -5.874 -20.458 1.00 98.38 176 THR A O 1
ATOM 1285 N N . ILE A 1 177 ? 9.978 -4.623 -18.971 1.00 98.06 177 ILE A N 1
ATOM 1286 C CA . ILE A 1 177 ? 9.066 -3.477 -19.088 1.00 98.06 177 ILE A CA 1
ATOM 1287 C C . ILE A 1 177 ? 9.270 -2.639 -20.358 1.00 98.06 177 ILE A C 1
ATOM 1289 O O . ILE A 1 177 ? 8.420 -1.809 -20.679 1.00 98.06 177 ILE A O 1
ATOM 1293 N N . ASP A 1 178 ? 10.357 -2.854 -21.102 1.00 97.81 178 ASP A N 1
ATOM 1294 C CA . ASP A 1 178 ? 10.671 -2.177 -22.369 1.00 97.81 178 ASP A CA 1
ATOM 1295 C C . ASP A 1 178 ? 9.609 -2.380 -23.459 1.00 97.81 178 ASP A C 1
ATOM 1297 O O . ASP A 1 178 ? 9.413 -1.492 -24.288 1.00 97.81 178 ASP A O 1
ATOM 1301 N N . THR A 1 179 ? 8.862 -3.487 -23.410 1.00 94.12 179 THR A N 1
ATOM 1302 C CA . THR A 1 179 ? 7.719 -3.746 -24.306 1.00 94.12 179 THR A CA 1
ATOM 1303 C C . THR A 1 179 ? 6.655 -2.639 -24.231 1.00 94.12 179 THR A C 1
ATOM 1305 O O . THR A 1 179 ? 6.047 -2.295 -25.245 1.00 94.12 179 THR A O 1
ATOM 1308 N N . TRP A 1 180 ? 6.452 -2.047 -23.048 1.00 96.69 180 TRP A N 1
ATOM 1309 C CA . TRP A 1 180 ? 5.499 -0.952 -22.819 1.00 96.69 180 TRP A CA 1
ATOM 1310 C C . TRP A 1 180 ? 6.190 0.409 -22.664 1.00 96.69 180 TRP A C 1
ATOM 1312 O O . TRP A 1 180 ? 5.648 1.437 -23.073 1.00 96.69 180 TRP A O 1
ATOM 1322 N N . PHE A 1 181 ? 7.404 0.420 -22.110 1.00 97.06 181 PHE A N 1
ATOM 1323 C CA . PHE A 1 181 ? 8.165 1.620 -21.770 1.00 97.06 181 PHE A CA 1
ATOM 1324 C C . PHE A 1 181 ? 9.585 1.578 -22.373 1.00 97.06 181 PHE A C 1
ATOM 1326 O O . PHE A 1 181 ? 10.569 1.583 -21.632 1.00 97.06 181 PHE A O 1
ATOM 1333 N N . PRO A 1 182 ? 9.741 1.599 -23.712 1.00 95.75 182 PRO A N 1
ATOM 1334 C CA . PRO A 1 182 ? 11.037 1.416 -24.388 1.00 95.75 182 PRO A CA 1
ATOM 1335 C C . PRO A 1 182 ? 12.045 2.558 -24.166 1.00 95.75 182 PRO A C 1
ATOM 1337 O O . PRO A 1 182 ? 13.185 2.475 -24.611 1.00 95.75 182 PRO A O 1
ATOM 1340 N N . GLN A 1 183 ? 11.634 3.645 -23.504 1.00 93.56 183 GLN A N 1
ATOM 1341 C CA . GLN A 1 183 ? 12.514 4.743 -23.085 1.00 93.56 183 GLN A CA 1
ATOM 1342 C C . GLN A 1 183 ? 12.872 4.695 -21.589 1.00 93.56 183 GLN A C 1
ATOM 1344 O O . GLN A 1 183 ? 13.552 5.597 -21.101 1.00 93.56 183 GLN A O 1
ATOM 1349 N N . GLN A 1 184 ? 12.416 3.682 -20.846 1.00 97.31 184 GLN A N 1
ATOM 1350 C CA . GLN A 1 184 ? 12.755 3.535 -19.435 1.00 97.31 184 GLN A CA 1
ATOM 1351 C C . GLN A 1 184 ? 14.200 3.026 -19.293 1.00 97.31 1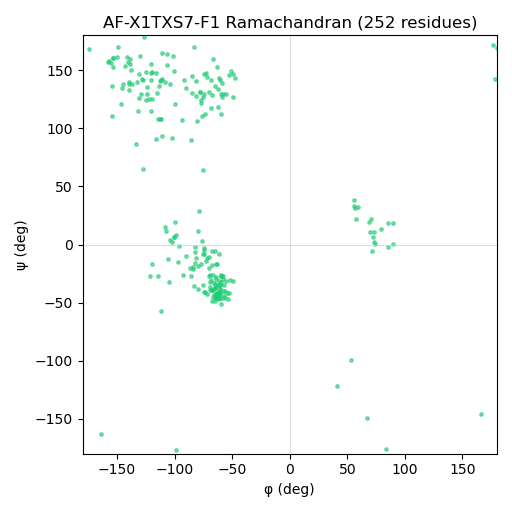84 GLN A C 1
ATOM 1353 O O . GLN A 1 184 ? 14.532 1.996 -19.883 1.00 97.31 184 GLN A O 1
ATOM 1358 N N . PRO A 1 185 ? 15.071 3.692 -18.508 1.00 96.06 185 PRO A N 1
ATOM 1359 C CA . PRO A 1 185 ? 16.431 3.213 -18.269 1.00 96.06 185 PRO A CA 1
ATOM 1360 C C . PRO A 1 185 ? 16.451 1.783 -17.709 1.00 96.06 185 PRO A C 1
ATOM 1362 O O . PRO A 1 185 ? 15.765 1.498 -16.726 1.00 96.06 185 PRO A O 1
ATOM 1365 N N . ASN A 1 186 ? 17.256 0.907 -18.321 1.00 96.94 186 ASN A N 1
ATOM 1366 C CA . ASN A 1 186 ? 17.325 -0.535 -18.045 1.00 96.94 186 ASN A CA 1
ATOM 1367 C C . ASN A 1 186 ? 15.984 -1.291 -18.214 1.00 96.94 186 ASN A C 1
ATOM 1369 O O . ASN A 1 186 ? 15.800 -2.350 -17.606 1.00 96.94 186 ASN A O 1
ATOM 1373 N N . GLY A 1 187 ? 15.022 -0.767 -18.984 1.00 97.50 187 GLY A N 1
ATOM 1374 C CA . GLY A 1 187 ? 13.699 -1.380 -19.162 1.00 97.50 187 GLY A CA 1
ATOM 1375 C C . GLY A 1 187 ? 13.748 -2.813 -19.707 1.00 97.50 187 GLY A C 1
ATOM 1376 O O . GLY A 1 187 ? 12.918 -3.636 -19.336 1.00 97.50 187 GLY A O 1
ATOM 1377 N N . GLU A 1 188 ? 14.774 -3.130 -20.500 1.00 97.88 188 GLU A N 1
ATOM 1378 C CA . GLU A 1 188 ? 15.073 -4.450 -21.073 1.00 97.88 188 GLU A CA 1
ATOM 1379 C C . GLU A 1 188 ? 15.647 -5.457 -20.055 1.00 97.88 188 GLU A C 1
ATOM 1381 O O . GLU A 1 188 ? 15.887 -6.621 -20.374 1.00 97.88 188 GLU A O 1
ATOM 1386 N N . ARG A 1 189 ? 15.893 -5.006 -18.819 1.00 98.19 189 ARG A N 1
ATOM 1387 C CA . ARG A 1 189 ? 16.382 -5.809 -17.685 1.00 98.19 189 ARG A CA 1
ATOM 1388 C C . ARG A 1 189 ? 15.436 -5.780 -16.486 1.00 98.19 189 ARG A C 1
ATOM 1390 O O . ARG A 1 189 ? 15.451 -6.709 -15.682 1.00 98.19 189 ARG A O 1
ATOM 1397 N N . VAL A 1 190 ? 14.651 -4.713 -16.331 1.00 98.38 190 VAL A N 1
ATOM 1398 C CA . VAL A 1 190 ? 13.661 -4.572 -15.257 1.00 98.38 190 VAL A CA 1
ATOM 1399 C C . VAL A 1 190 ? 12.428 -5.405 -15.586 1.00 98.38 190 VAL A C 1
ATOM 1401 O O . VAL A 1 190 ? 11.769 -5.162 -16.593 1.00 98.38 190 VAL A O 1
ATOM 1404 N N . THR A 1 191 ? 12.084 -6.345 -14.705 1.00 97.88 191 THR A N 1
ATOM 1405 C CA . THR A 1 191 ? 10.877 -7.171 -14.844 1.00 97.88 191 THR A CA 1
ATOM 1406 C C . THR A 1 191 ? 9.724 -6.709 -13.955 1.00 97.88 191 THR A C 1
ATOM 1408 O O . THR A 1 191 ? 9.928 -6.025 -12.946 1.00 97.88 191 THR A O 1
ATOM 1411 N N . ILE A 1 192 ? 8.503 -7.149 -14.274 1.00 97.50 192 ILE A N 1
ATOM 1412 C CA . ILE A 1 192 ? 7.300 -6.933 -13.446 1.00 97.50 192 ILE A CA 1
ATOM 1413 C C . ILE A 1 192 ? 7.528 -7.392 -11.994 1.00 97.50 192 ILE A C 1
ATOM 1415 O O . ILE A 1 192 ? 7.188 -6.677 -11.047 1.00 97.50 192 ILE A O 1
ATOM 1419 N N . ARG A 1 193 ? 8.194 -8.538 -11.796 1.00 96.62 193 ARG A N 1
ATOM 1420 C CA . ARG A 1 193 ? 8.629 -9.042 -10.482 1.00 96.62 193 ARG A CA 1
ATOM 1421 C C . ARG A 1 193 ? 9.457 -8.012 -9.716 1.00 96.62 193 ARG A C 1
ATOM 1423 O O . ARG A 1 193 ? 9.182 -7.790 -8.542 1.00 96.62 193 ARG A O 1
ATOM 1430 N N . MET A 1 194 ? 10.434 -7.382 -10.371 1.00 97.25 194 MET A N 1
ATOM 1431 C CA . MET A 1 194 ? 11.324 -6.396 -9.747 1.00 97.25 194 MET A CA 1
ATOM 1432 C C . MET A 1 194 ? 10.600 -5.098 -9.378 1.00 97.25 194 MET A C 1
ATOM 1434 O O . MET A 1 194 ? 10.949 -4.479 -8.373 1.00 97.25 194 MET A O 1
ATOM 1438 N N . LEU A 1 195 ? 9.583 -4.688 -10.146 1.00 97.31 195 LEU A N 1
ATOM 1439 C CA . LEU A 1 195 ? 8.709 -3.578 -9.754 1.00 97.31 195 LEU A CA 1
ATOM 1440 C C . LEU A 1 195 ? 7.910 -3.939 -8.490 1.00 97.31 195 LEU A C 1
ATOM 1442 O O . LEU A 1 195 ? 7.933 -3.190 -7.512 1.00 97.31 195 LEU A O 1
ATOM 1446 N N . LEU A 1 196 ? 7.283 -5.122 -8.470 1.00 96.38 196 LEU A N 1
ATOM 1447 C CA . LEU A 1 196 ? 6.480 -5.613 -7.342 1.00 96.38 196 LEU A CA 1
ATOM 1448 C C . LEU A 1 196 ? 7.290 -5.842 -6.051 1.00 96.38 196 LEU A C 1
ATOM 1450 O O . LEU A 1 196 ? 6.726 -5.747 -4.961 1.00 96.38 196 LEU A O 1
ATOM 1454 N N . SER A 1 197 ? 8.586 -6.150 -6.145 1.00 94.62 197 SER A N 1
ATOM 1455 C CA . SER A 1 197 ? 9.485 -6.315 -4.990 1.00 94.62 197 SER A CA 1
ATOM 1456 C C . SER A 1 197 ? 10.382 -5.110 -4.701 1.00 94.62 197 SER A C 1
ATOM 1458 O O . SER A 1 197 ? 11.248 -5.212 -3.839 1.00 94.62 197 SER A O 1
ATOM 1460 N N . HIS A 1 198 ? 10.210 -3.981 -5.399 1.00 95.62 198 HIS A N 1
ATOM 1461 C CA . HIS A 1 198 ? 11.069 -2.796 -5.258 1.00 95.62 198 HIS A CA 1
ATOM 1462 C C . HIS A 1 198 ? 12.577 -3.064 -5.504 1.00 95.62 198 HIS A C 1
ATOM 1464 O O . HIS A 1 198 ? 13.437 -2.396 -4.940 1.00 95.62 198 HIS A O 1
ATOM 1470 N N . THR A 1 199 ? 12.931 -4.013 -6.376 1.00 95.81 199 THR A N 1
ATOM 1471 C CA . THR A 1 199 ? 14.330 -4.368 -6.712 1.00 95.81 199 THR A CA 1
ATOM 1472 C C . THR A 1 199 ? 14.756 -3.922 -8.115 1.00 95.81 199 THR A C 1
ATOM 1474 O O . THR A 1 199 ? 15.772 -4.374 -8.638 1.00 95.81 199 THR A O 1
ATOM 1477 N N . SER A 1 200 ? 13.992 -3.035 -8.759 1.00 96.62 200 SER A N 1
ATOM 1478 C CA . SER A 1 200 ? 14.247 -2.579 -10.135 1.00 96.62 200 SER A CA 1
ATOM 1479 C C . SER A 1 200 ? 15.374 -1.553 -10.286 1.00 96.62 200 SER A C 1
ATOM 1481 O O . SER A 1 200 ? 15.826 -1.321 -11.403 1.00 96.62 200 SER A O 1
ATOM 1483 N N . GLY A 1 201 ? 15.795 -0.896 -9.200 1.00 95.38 201 GLY A N 1
ATOM 1484 C CA . GLY A 1 201 ? 16.762 0.208 -9.256 1.00 95.38 201 GLY A CA 1
ATOM 1485 C C . GLY A 1 201 ? 16.212 1.521 -9.836 1.00 95.38 201 GLY A C 1
ATOM 1486 O O . GLY A 1 201 ? 16.974 2.467 -10.027 1.00 95.38 201 GLY A O 1
ATOM 1487 N N . ILE A 1 202 ? 14.904 1.616 -10.109 1.00 96.06 202 ILE A N 1
ATOM 1488 C CA . ILE A 1 202 ? 14.264 2.835 -10.634 1.00 96.06 202 ILE A CA 1
ATOM 1489 C C . ILE A 1 202 ? 14.083 3.865 -9.510 1.00 96.06 202 ILE A C 1
ATOM 1491 O O . ILE A 1 202 ? 13.416 3.581 -8.512 1.00 96.06 202 ILE A O 1
ATOM 1495 N N . ALA A 1 203 ? 14.613 5.078 -9.704 1.00 93.88 203 ALA A N 1
ATOM 1496 C CA . ALA A 1 203 ? 14.492 6.188 -8.759 1.00 93.88 203 ALA A CA 1
ATOM 1497 C C . ALA A 1 203 ? 13.040 6.479 -8.356 1.00 93.88 203 ALA A C 1
ATOM 1499 O O . ALA A 1 203 ? 12.112 6.363 -9.159 1.00 93.88 203 ALA A O 1
ATOM 1500 N N . ASN A 1 204 ? 12.841 6.901 -7.110 1.00 91.25 204 ASN A N 1
ATOM 1501 C CA . ASN A 1 204 ? 11.550 7.369 -6.624 1.00 91.25 204 ASN A CA 1
ATOM 1502 C C . ASN A 1 204 ? 11.349 8.831 -7.059 1.00 91.25 204 ASN A C 1
ATOM 1504 O O . ASN A 1 204 ? 12.207 9.664 -6.786 1.00 91.25 204 ASN A O 1
ATOM 1508 N N . TYR A 1 205 ? 10.229 9.166 -7.707 1.00 87.62 205 TYR A N 1
ATOM 1509 C CA . TYR A 1 205 ? 9.945 10.554 -8.106 1.00 87.62 205 TYR A CA 1
ATOM 1510 C C . TYR A 1 205 ? 9.796 11.509 -6.905 1.00 87.62 205 TYR A C 1
ATOM 1512 O O . TYR A 1 205 ? 9.894 12.722 -7.073 1.00 87.62 205 TYR A O 1
ATOM 1520 N N . ILE A 1 206 ? 9.585 10.968 -5.698 1.00 79.62 206 ILE A N 1
ATOM 1521 C CA . ILE A 1 206 ? 9.627 11.700 -4.429 1.00 79.62 206 ILE A CA 1
ATOM 1522 C C . ILE A 1 206 ? 10.964 11.393 -3.739 1.00 79.62 206 ILE A C 1
ATOM 1524 O O . ILE A 1 206 ? 11.073 10.418 -2.996 1.00 79.62 206 ILE A O 1
ATOM 1528 N N . SER A 1 207 ? 11.988 12.211 -3.985 1.00 66.25 207 SER A N 1
ATOM 1529 C CA . SER A 1 207 ? 13.287 12.095 -3.304 1.00 66.25 207 SER A CA 1
ATOM 1530 C C . SER A 1 207 ? 14.040 13.425 -3.258 1.00 66.25 207 SER A C 1
ATOM 1532 O O . SER A 1 207 ? 14.142 14.089 -4.289 1.00 66.25 207 SER A O 1
ATOM 1534 N N . GLY A 1 208 ? 14.635 13.758 -2.107 1.00 58.78 208 GLY A N 1
ATOM 1535 C CA . GLY A 1 208 ? 15.657 14.806 -1.957 1.00 58.78 208 GLY A CA 1
ATOM 1536 C C . GLY A 1 208 ? 15.259 16.178 -2.509 1.00 58.78 208 GLY A C 1
ATOM 1537 O O . GLY A 1 208 ? 14.556 16.937 -1.856 1.00 58.78 208 GLY A O 1
ATOM 1538 N N . GLU A 1 209 ? 15.723 16.493 -3.716 1.00 43.56 209 GLU A N 1
ATOM 1539 C CA . GLU A 1 209 ? 15.504 17.780 -4.393 1.00 43.56 209 GLU A CA 1
ATOM 1540 C C . GLU A 1 209 ? 14.142 17.873 -5.114 1.00 43.56 209 GLU A C 1
ATOM 1542 O O . GLU A 1 209 ? 13.676 18.966 -5.430 1.00 43.56 209 GLU A O 1
ATOM 1547 N N . ASN A 1 210 ? 13.475 16.734 -5.338 1.00 53.25 210 ASN A N 1
ATOM 1548 C CA . ASN A 1 210 ? 12.160 16.625 -5.981 1.00 53.25 210 ASN A CA 1
ATOM 1549 C C . ASN A 1 210 ? 11.004 16.460 -4.976 1.00 53.25 210 ASN A C 1
ATOM 1551 O O . ASN A 1 210 ? 9.915 16.018 -5.348 1.00 53.25 210 ASN A O 1
ATOM 1555 N N . VAL A 1 211 ? 11.200 16.813 -3.699 1.00 55.16 211 VAL A N 1
ATOM 1556 C CA . VAL A 1 211 ? 10.074 16.892 -2.757 1.00 55.16 211 VAL A CA 1
ATOM 1557 C C . VAL A 1 211 ? 9.061 17.898 -3.304 1.00 55.16 211 VAL A C 1
ATOM 1559 O O . VAL A 1 211 ? 9.377 19.035 -3.649 1.00 55.16 211 VAL A O 1
ATOM 1562 N N . MET A 1 212 ? 7.814 17.452 -3.415 1.00 55.62 212 MET A N 1
ATOM 1563 C CA . MET A 1 212 ? 6.735 18.148 -4.117 1.00 55.62 212 MET A CA 1
ATOM 1564 C C . MET A 1 212 ? 6.112 19.307 -3.318 1.00 55.62 212 MET A C 1
ATOM 1566 O O . MET A 1 212 ? 4.946 19.662 -3.513 1.00 55.62 212 MET A O 1
ATOM 1570 N N . GLU A 1 213 ? 6.906 19.921 -2.440 1.00 53.34 213 GLU A N 1
ATOM 1571 C CA . GLU A 1 213 ? 6.542 21.071 -1.619 1.00 53.34 213 GLU A CA 1
ATOM 1572 C C . GLU A 1 213 ? 5.907 22.182 -2.467 1.00 53.34 213 GLU A C 1
ATOM 1574 O O . GLU A 1 213 ? 6.411 22.592 -3.515 1.00 53.34 213 GLU A O 1
ATOM 1579 N N . GLY A 1 214 ? 4.722 22.627 -2.040 1.00 51.66 214 GLY A N 1
ATOM 1580 C CA . GLY A 1 214 ? 3.935 23.657 -2.722 1.00 51.66 214 GLY A CA 1
ATOM 1581 C C . GLY A 1 214 ? 3.283 23.246 -4.053 1.00 51.66 214 GLY A C 1
ATOM 1582 O O . GLY A 1 214 ? 2.498 24.025 -4.591 1.00 51.66 214 GLY A O 1
ATOM 1583 N N . LYS A 1 215 ? 3.535 22.043 -4.594 1.00 60.72 215 LYS A N 1
ATOM 1584 C CA . LYS A 1 215 ? 2.996 21.599 -5.900 1.00 60.72 215 LYS A CA 1
ATOM 1585 C C . LYS A 1 215 ? 1.748 20.710 -5.809 1.00 60.72 215 LYS A C 1
ATOM 1587 O O . LYS A 1 215 ? 1.284 20.234 -6.844 1.00 60.72 215 LYS A O 1
ATOM 1592 N N . TRP A 1 216 ? 1.164 20.553 -4.619 1.00 58.78 216 TRP A N 1
ATOM 1593 C CA . TRP A 1 216 ? -0.073 19.792 -4.359 1.00 58.78 216 TRP A CA 1
ATOM 1594 C C . TRP A 1 216 ? -1.258 20.191 -5.259 1.00 58.78 216 TRP A C 1
ATOM 1596 O O . TRP A 1 216 ? -2.074 19.353 -5.625 1.00 58.78 216 TRP A O 1
ATOM 1606 N N . ASN A 1 217 ? -1.314 21.459 -5.681 1.00 63.22 217 ASN A N 1
ATOM 1607 C CA . ASN A 1 217 ? -2.375 21.991 -6.543 1.00 63.22 217 ASN A CA 1
ATOM 1608 C C . ASN A 1 217 ? -2.166 21.714 -8.047 1.00 63.22 217 ASN A C 1
ATOM 1610 O O . ASN A 1 217 ? -3.042 22.030 -8.856 1.00 63.22 217 ASN A O 1
ATOM 1614 N N . LYS A 1 218 ? -1.019 21.155 -8.461 1.00 74.25 218 LYS A N 1
ATOM 1615 C CA . LYS A 1 218 ? -0.784 20.767 -9.859 1.00 74.25 218 LYS A CA 1
ATOM 1616 C C . LYS A 1 218 ? -1.359 19.369 -10.105 1.00 74.25 218 LYS A C 1
ATOM 1618 O O . LYS A 1 218 ? -1.024 18.421 -9.405 1.00 74.25 218 LYS A O 1
ATOM 1623 N N . LYS A 1 219 ? -2.143 19.219 -11.177 1.00 78.88 219 LYS A N 1
ATOM 1624 C CA . LYS A 1 219 ? -2.465 17.904 -11.750 1.00 78.88 219 LYS A CA 1
ATOM 1625 C C . LYS A 1 219 ? -1.244 17.362 -12.499 1.00 78.88 219 LYS A C 1
ATOM 1627 O O . LYS A 1 219 ? -0.674 18.072 -13.327 1.00 78.88 219 LYS A O 1
ATOM 1632 N N . TRP A 1 220 ? -0.863 16.123 -12.212 1.00 83.44 220 TRP A N 1
ATOM 1633 C CA . TRP A 1 220 ? 0.241 15.419 -12.867 1.00 83.44 220 TRP A CA 1
ATOM 1634 C C . TRP A 1 220 ? -0.302 14.253 -13.681 1.00 83.44 220 TRP A C 1
ATOM 1636 O O . TRP A 1 220 ? -1.157 13.518 -13.187 1.00 83.44 220 TRP A O 1
ATOM 1646 N N . ALA A 1 221 ? 0.195 14.067 -14.904 1.00 90.44 221 ALA A N 1
ATOM 1647 C CA . ALA A 1 221 ? 0.030 12.786 -15.576 1.00 90.44 221 ALA A CA 1
ATOM 1648 C C . ALA A 1 221 ? 0.988 11.761 -14.933 1.00 90.44 221 ALA A C 1
ATOM 1650 O O . ALA A 1 221 ? 2.093 12.145 -14.539 1.00 90.44 221 ALA A O 1
ATOM 1651 N N . PRO A 1 222 ? 0.635 10.465 -14.852 1.00 91.94 222 PRO A N 1
ATOM 1652 C CA . PRO A 1 222 ? 1.520 9.453 -14.267 1.00 91.94 222 PRO A CA 1
ATOM 1653 C C . PRO A 1 222 ? 2.913 9.429 -14.922 1.00 91.94 222 PRO A C 1
ATOM 1655 O O . PRO A 1 222 ? 3.929 9.421 -14.229 1.00 91.94 222 PRO A O 1
ATOM 1658 N N . MET A 1 223 ? 2.974 9.550 -16.253 1.00 93.62 223 MET A N 1
ATOM 1659 C CA . MET A 1 223 ? 4.242 9.586 -16.992 1.00 93.62 223 MET A CA 1
ATOM 1660 C C . MET A 1 223 ? 5.062 10.870 -16.788 1.00 93.62 223 MET A C 1
ATOM 1662 O O . MET A 1 223 ? 6.275 10.824 -16.977 1.00 93.62 223 MET A O 1
ATOM 1666 N N . ASP A 1 224 ? 4.463 11.982 -16.341 1.00 91.38 224 ASP A N 1
ATOM 1667 C CA . ASP A 1 224 ? 5.241 13.163 -15.936 1.00 91.38 224 ASP A CA 1
ATOM 1668 C C . ASP A 1 224 ? 6.072 12.841 -14.683 1.00 91.38 224 ASP A C 1
ATOM 1670 O O . ASP A 1 224 ? 7.226 13.246 -14.580 1.00 91.38 224 ASP A O 1
ATOM 1674 N N . LEU A 1 225 ? 5.505 12.081 -13.737 1.00 90.56 225 LEU A N 1
ATOM 1675 C CA . LEU A 1 225 ? 6.192 11.662 -12.510 1.00 90.56 225 LEU A CA 1
ATOM 1676 C C . LEU A 1 225 ? 7.310 10.654 -12.817 1.00 90.56 225 LEU A C 1
ATOM 1678 O O . LEU A 1 225 ? 8.404 10.763 -12.266 1.00 90.56 225 LEU A O 1
ATOM 1682 N N . VAL A 1 226 ? 7.078 9.729 -13.758 1.00 93.88 226 VAL A N 1
ATOM 1683 C CA . VAL A 1 226 ? 8.133 8.846 -14.293 1.00 93.88 226 VAL A CA 1
ATOM 1684 C C . VAL A 1 226 ? 9.246 9.664 -14.957 1.00 93.88 226 VAL A C 1
ATOM 1686 O O . VAL A 1 226 ? 10.423 9.389 -14.734 1.00 93.88 226 VAL A O 1
ATOM 1689 N N . ALA A 1 227 ? 8.908 10.710 -15.716 1.00 92.00 227 ALA A N 1
ATOM 1690 C CA . ALA A 1 227 ? 9.900 11.589 -16.326 1.00 92.00 227 ALA A CA 1
ATOM 1691 C C . ALA A 1 227 ? 10.725 12.373 -15.285 1.00 92.00 227 ALA A C 1
ATOM 1693 O O . ALA A 1 227 ? 11.928 12.529 -15.480 1.00 92.00 227 ALA A O 1
ATOM 1694 N N . GLU A 1 228 ? 10.131 12.825 -14.172 1.00 89.50 228 GLU A N 1
ATOM 1695 C CA . GLU A 1 228 ? 10.886 13.427 -13.059 1.00 89.50 228 GLU A CA 1
ATOM 1696 C C . GLU A 1 228 ? 11.844 12.421 -12.397 1.00 89.50 228 GLU A C 1
ATOM 1698 O O . GLU A 1 228 ? 13.006 12.754 -12.166 1.00 89.50 228 GLU A O 1
ATOM 1703 N N . ALA A 1 229 ? 11.412 11.175 -12.166 1.00 91.56 229 ALA A N 1
ATOM 1704 C CA . ALA A 1 229 ? 12.294 10.114 -11.670 1.00 91.56 229 ALA A CA 1
ATOM 1705 C C . ALA A 1 229 ? 13.450 9.810 -12.640 1.00 91.56 229 ALA A C 1
ATOM 1707 O O . ALA A 1 229 ? 14.598 9.663 -12.223 1.00 91.56 229 ALA A O 1
ATOM 1708 N N . ASN A 1 230 ? 13.183 9.779 -13.947 1.00 93.00 230 ASN A N 1
ATOM 1709 C CA . ASN A 1 230 ? 14.198 9.479 -14.957 1.00 93.00 230 ASN A CA 1
ATOM 1710 C C . ASN A 1 230 ? 15.283 10.565 -15.089 1.00 93.00 230 ASN A C 1
ATOM 1712 O O . ASN A 1 230 ? 16.359 10.263 -15.600 1.00 93.00 230 ASN A O 1
ATOM 1716 N N . LYS A 1 231 ? 15.062 11.791 -14.586 1.00 91.25 231 LYS A N 1
ATOM 1717 C CA . LYS A 1 231 ? 16.116 12.825 -14.478 1.00 91.25 231 LYS A CA 1
ATOM 1718 C C . LYS A 1 231 ? 17.164 12.499 -13.411 1.00 91.25 231 LYS A C 1
ATOM 1720 O O . LYS A 1 231 ? 18.298 12.948 -13.538 1.00 91.25 231 LYS A O 1
ATOM 1725 N N . ILE A 1 232 ? 16.789 11.737 -12.381 1.00 91.62 232 ILE A N 1
ATOM 1726 C CA . ILE A 1 232 ? 17.702 11.238 -11.339 1.00 91.62 232 ILE A CA 1
ATOM 1727 C C . ILE A 1 232 ? 18.548 10.083 -11.903 1.00 91.62 232 ILE A C 1
ATOM 1729 O O . ILE A 1 232 ? 19.726 9.954 -11.580 1.00 91.62 232 ILE A O 1
ATOM 1733 N N . GLY A 1 233 ? 17.952 9.274 -12.785 1.00 92.00 233 GLY A N 1
ATOM 1734 C CA . GLY A 1 233 ? 18.564 8.076 -13.361 1.00 92.00 233 GLY A CA 1
ATOM 1735 C C . GLY A 1 233 ? 18.430 6.838 -12.458 1.00 92.00 233 GLY A C 1
ATOM 1736 O O . GLY A 1 233 ? 17.746 6.883 -11.434 1.00 92.00 233 GLY A O 1
ATOM 1737 N N . PRO A 1 234 ? 19.032 5.696 -12.838 1.00 94.00 234 PRO A N 1
ATOM 1738 C CA . PRO A 1 234 ? 19.033 4.492 -12.009 1.00 94.00 234 PRO A CA 1
ATOM 1739 C C . PRO A 1 234 ? 19.755 4.712 -10.671 1.00 94.00 234 PRO A C 1
ATOM 1741 O O . PRO A 1 234 ? 20.866 5.233 -10.636 1.00 94.00 234 PRO A O 1
ATOM 1744 N N . VAL A 1 235 ? 19.142 4.256 -9.577 1.00 93.31 235 VAL A N 1
ATOM 1745 C CA . VAL A 1 235 ? 19.677 4.324 -8.199 1.00 93.31 235 VAL A CA 1
ATOM 1746 C C . VAL A 1 235 ? 20.139 2.958 -7.673 1.00 93.31 235 VAL A C 1
ATOM 1748 O O . VAL A 1 235 ? 20.387 2.785 -6.483 1.00 93.31 235 VAL A O 1
ATOM 1751 N N . GLY A 1 236 ? 20.228 1.965 -8.557 1.00 92.19 236 GLY A N 1
ATOM 1752 C CA . GLY A 1 236 ? 20.680 0.607 -8.273 1.00 92.19 236 GLY A CA 1
ATOM 1753 C C . GLY A 1 236 ? 20.575 -0.278 -9.514 1.00 92.19 236 GLY A C 1
ATOM 1754 O O . GLY A 1 236 ? 20.004 0.127 -10.526 1.00 92.19 236 GLY A O 1
ATOM 1755 N N . GLU A 1 237 ? 21.109 -1.495 -9.432 1.00 95.31 237 GLU A N 1
ATOM 1756 C CA . GLU A 1 237 ? 20.984 -2.480 -10.510 1.00 95.31 237 GLU A CA 1
ATOM 1757 C C . GLU A 1 237 ? 19.628 -3.214 -10.451 1.00 95.31 237 GLU A C 1
ATOM 1759 O O . GLU A 1 237 ? 19.171 -3.569 -9.359 1.00 95.31 237 GLU A O 1
ATOM 1764 N N . PRO A 1 238 ? 18.986 -3.500 -11.602 1.00 97.00 238 PRO A N 1
ATOM 1765 C CA . PRO A 1 238 ? 17.821 -4.377 -11.659 1.00 97.00 238 PRO A CA 1
ATOM 1766 C C . PRO A 1 238 ? 18.131 -5.767 -11.092 1.00 97.00 238 PRO A C 1
ATOM 1768 O O . PRO A 1 238 ? 19.103 -6.411 -11.491 1.00 97.00 238 PRO A O 1
ATOM 1771 N N . GLY A 1 239 ? 17.288 -6.242 -10.175 1.00 93.69 239 GLY A N 1
ATOM 1772 C CA . GLY A 1 239 ? 17.473 -7.523 -9.493 1.00 93.69 239 GLY A CA 1
ATOM 1773 C C . GLY A 1 239 ? 18.384 -7.460 -8.263 1.00 93.69 239 GLY A C 1
ATOM 1774 O O . GLY A 1 239 ? 18.869 -8.504 -7.826 1.00 93.69 239 GLY A O 1
ATOM 1775 N N . SER A 1 240 ? 18.616 -6.268 -7.697 1.00 91.50 240 SER A N 1
ATOM 1776 C CA . SER A 1 240 ? 19.277 -6.099 -6.394 1.00 91.50 240 SER A CA 1
ATOM 1777 C C . SER A 1 240 ? 18.696 -7.028 -5.322 1.00 91.50 240 SER A C 1
ATOM 1779 O O . SER A 1 240 ? 17.491 -7.273 -5.278 1.00 91.50 240 SER A O 1
ATOM 1781 N N . ARG A 1 241 ? 19.566 -7.537 -4.437 1.00 86.81 241 ARG A N 1
ATOM 1782 C CA . ARG A 1 241 ? 19.177 -8.441 -3.337 1.00 86.81 241 ARG A CA 1
ATOM 1783 C C . ARG A 1 241 ? 18.310 -7.776 -2.275 1.00 86.81 241 ARG A C 1
ATOM 1785 O O . ARG A 1 241 ? 17.570 -8.473 -1.596 1.00 86.81 241 ARG A O 1
ATOM 1792 N N . GLU A 1 242 ? 18.448 -6.467 -2.135 1.00 86.44 242 GLU A N 1
ATOM 1793 C CA . GLU A 1 242 ? 17.739 -5.654 -1.160 1.00 86.44 242 GLU A CA 1
ATOM 1794 C C . GLU A 1 242 ? 16.759 -4.729 -1.889 1.00 86.44 242 GLU A C 1
ATOM 1796 O O . GLU A 1 242 ? 17.059 -4.201 -2.967 1.00 86.44 242 GLU A O 1
ATOM 1801 N N . ALA A 1 243 ? 15.579 -4.540 -1.307 1.00 89.31 243 ALA A N 1
ATOM 1802 C CA . ALA A 1 243 ? 14.534 -3.689 -1.857 1.00 89.31 243 ALA A CA 1
ATOM 1803 C C . ALA A 1 243 ? 14.813 -2.193 -1.605 1.00 89.31 243 ALA A C 1
ATOM 1805 O O . ALA A 1 243 ? 15.056 -1.775 -0.474 1.00 89.31 243 ALA A O 1
ATOM 1806 N N . ASN A 1 244 ? 14.699 -1.370 -2.652 1.00 89.06 244 ASN A N 1
ATOM 1807 C CA . ASN A 1 244 ? 14.758 0.091 -2.592 1.00 89.06 244 ASN A CA 1
ATOM 1808 C C . ASN A 1 244 ? 13.396 0.685 -2.991 1.00 89.06 244 ASN A C 1
ATOM 1810 O O . ASN A 1 244 ? 12.986 0.638 -4.154 1.00 89.06 244 ASN A O 1
ATOM 1814 N N . TYR A 1 245 ? 12.672 1.220 -2.007 1.00 91.31 245 TYR A N 1
ATOM 1815 C CA . TYR A 1 245 ? 11.278 1.626 -2.159 1.00 91.31 245 TYR A CA 1
ATOM 1816 C C . TYR A 1 245 ? 11.081 2.747 -3.193 1.00 91.31 245 TYR A C 1
ATOM 1818 O O . TYR A 1 245 ? 11.527 3.886 -3.032 1.00 91.31 245 TYR A O 1
ATOM 1826 N N . SER A 1 246 ? 10.317 2.435 -4.239 1.00 93.25 246 SER A N 1
ATOM 1827 C CA . SER A 1 246 ? 10.084 3.325 -5.376 1.00 93.25 246 SER A CA 1
ATOM 1828 C C . SER A 1 246 ? 8.601 3.413 -5.717 1.00 93.25 246 SER A C 1
ATOM 1830 O O . SER A 1 246 ? 7.993 2.437 -6.163 1.00 93.25 246 SER A O 1
ATOM 1832 N N . ASN A 1 247 ? 8.013 4.602 -5.542 1.00 93.88 247 ASN A N 1
ATOM 1833 C CA . ASN A 1 247 ? 6.650 4.880 -6.001 1.00 93.88 247 ASN A CA 1
ATOM 1834 C C . ASN A 1 247 ? 6.555 4.838 -7.534 1.00 93.88 247 ASN A C 1
ATOM 1836 O O . ASN A 1 247 ? 5.545 4.394 -8.071 1.00 93.88 247 ASN A O 1
ATOM 1840 N N . THR A 1 248 ? 7.622 5.234 -8.235 1.00 95.75 248 THR A N 1
ATOM 1841 C CA . THR A 1 248 ? 7.722 5.204 -9.703 1.00 95.75 248 THR A CA 1
ATOM 1842 C C . THR A 1 248 ? 7.504 3.800 -10.257 1.00 95.75 248 THR A C 1
ATOM 1844 O O . THR A 1 248 ? 6.794 3.632 -11.243 1.00 95.75 248 THR A O 1
ATOM 1847 N N . GLY A 1 249 ? 8.043 2.775 -9.586 1.00 96.81 249 GLY A N 1
ATOM 1848 C CA . GLY A 1 249 ? 7.823 1.384 -9.981 1.00 96.81 249 GLY A CA 1
ATOM 1849 C C . GLY A 1 249 ? 6.352 0.961 -9.929 1.00 96.81 249 GLY A C 1
ATOM 1850 O O . GLY A 1 249 ? 5.925 0.179 -10.765 1.00 96.81 249 GLY A O 1
ATOM 1851 N N . TYR A 1 250 ? 5.559 1.526 -9.013 1.00 97.12 250 TYR A N 1
ATOM 1852 C CA . TYR A 1 250 ? 4.117 1.261 -8.923 1.00 97.12 250 TYR A CA 1
ATOM 1853 C C . TYR A 1 250 ? 3.278 2.127 -9.860 1.00 97.12 250 TYR A C 1
ATOM 1855 O O . TYR A 1 250 ? 2.178 1.721 -10.211 1.00 97.12 250 TYR A O 1
ATOM 1863 N N . ILE A 1 251 ? 3.804 3.268 -10.316 1.00 96.38 251 ILE A N 1
ATOM 1864 C CA . ILE A 1 251 ? 3.221 4.001 -11.447 1.00 96.38 251 ILE A CA 1
ATOM 1865 C C . ILE A 1 251 ? 3.383 3.202 -12.746 1.00 96.38 251 ILE A C 1
ATOM 1867 O O . ILE A 1 251 ? 2.457 3.161 -13.540 1.00 96.38 251 ILE A O 1
ATOM 1871 N N . LEU A 1 252 ? 4.523 2.536 -12.954 1.00 97.62 252 LEU A N 1
ATOM 1872 C CA . LEU A 1 252 ? 4.760 1.699 -14.140 1.00 97.62 252 LEU A CA 1
ATOM 1873 C C . LEU A 1 252 ? 3.970 0.373 -14.137 1.00 97.62 252 LEU A C 1
ATOM 1875 O O . LEU A 1 252 ? 3.893 -0.283 -15.171 1.00 97.62 252 LEU A O 1
ATOM 1879 N N . LEU A 1 253 ? 3.409 -0.031 -12.991 1.00 97.31 253 LEU A N 1
ATOM 1880 C CA . LEU A 1 253 ? 2.545 -1.213 -12.853 1.00 97.31 253 LEU A CA 1
ATOM 1881 C C . LEU A 1 253 ? 1.046 -0.919 -13.066 1.00 97.31 253 LEU A C 1
ATOM 1883 O O . LEU A 1 253 ? 0.263 -1.869 -13.079 1.00 97.31 253 LEU A O 1
ATOM 1887 N N . GLY A 1 254 ? 0.642 0.356 -13.152 1.00 94.44 254 GLY A N 1
ATOM 1888 C CA . GLY A 1 254 ? -0.759 0.799 -13.228 1.00 94.44 254 GLY A CA 1
ATOM 1889 C C . GLY A 1 254 ? -1.143 1.390 -14.578 1.00 94.44 254 GLY A C 1
ATOM 1890 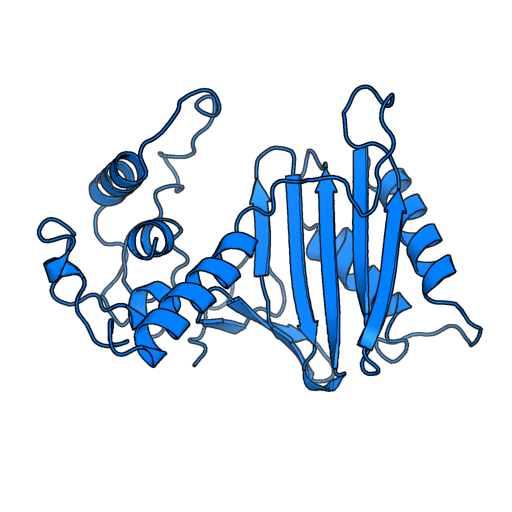O O . GLY A 1 254 ? -2.259 1.064 -15.033 1.00 94.44 254 GLY A O 1
#

Nearest PDB structures (foldseek):
  2efu-assembly2_B  TM=9.059E-01  e=3.533E-07  Brucella anthropi
  2efx-assembly3_C  TM=9.078E-01  e=4.475E-07  Brucella anthropi
  2dns-assembly3_C  TM=8.684E-01  e=7.618E-07  Brucella anthropi
  2efx-assembly4_D  TM=8.842E-01  e=1.024E-06  Brucella anthropi
  3akn-assembly1_A  TM=5.414E-01  e=4.047E+00  Rattus norvegicus